Protein AF-A0A7S3EZG3-F1 (afdb_monomer_lite)

Radius of gyration: 16.79 Å; chains: 1; bounding box: 41×52×35 Å

pLDDT: mean 76.25, std 20.38, range [27.44, 95.81]

Sequence (190 aa):
TESPRPHCNMVNGMCILTHGTYAKIADTGNPQFDQMVDSLAPAWEQLAAALPGMPQAQGAAGAYEHEVRKEAAERLIMNHSAVLRDICNPNDVNVVGKPLSQPSMKRISPQYMAHVDACMREVVRRLLGSTSVPAQQKDQQSAAAWIATCLFLTARLQSVAKEVATRGPDMSEQAGLVLRSVLSEVASLM

Foldseek 3Di:
DDDDDDDQDDDPNDRPPPDDPQDPQDDLVDPVLLVVLVVLLVVLVVLVVLLVVQDQFDDLLNVDDLVLLSQLLVLCSSCVSQLLCQQQPPDCAHSNRHGDPCNPQDHDHSVLSVLLSLLSVQLSCRSSRNDDDRPDDPDPVSLVSNLSSLVRCLVVAFQDQPPDVPDGHSTHNSSNVSSNSSSVVSNVVD

Structure (mmCIF, N/CA/C/O backbone):
data_AF-A0A7S3EZG3-F1
#
_entry.id   AF-A0A7S3EZG3-F1
#
loop_
_atom_site.group_PDB
_atom_site.id
_atom_site.type_symbol
_atom_site.label_atom_id
_atom_site.label_alt_id
_atom_site.label_comp_id
_atom_site.label_asym_id
_atom_site.label_entity_id
_atom_site.label_seq_id
_atom_site.pdbx_PDB_ins_code
_atom_site.Cartn_x
_atom_site.Cartn_y
_atom_site.Cartn_z
_atom_site.occupancy
_atom_site.B_iso_or_equiv
_atom_site.auth_seq_id
_atom_site.auth_comp_id
_atom_site.auth_asym_id
_atom_site.auth_atom_id
_atom_site.pdbx_PDB_model_num
ATOM 1 N N . THR A 1 1 ? -7.590 35.713 -12.126 1.00 36.97 1 THR A N 1
ATOM 2 C CA . THR A 1 1 ? -6.738 35.628 -10.925 1.00 36.97 1 THR A CA 1
ATOM 3 C C . THR A 1 1 ? -6.080 34.265 -10.938 1.00 36.97 1 THR A C 1
ATOM 5 O O . THR A 1 1 ? -6.705 33.274 -10.591 1.00 36.97 1 THR A O 1
ATOM 8 N N . GLU A 1 2 ? -4.878 34.191 -11.509 1.00 30.80 2 GLU A N 1
ATOM 9 C CA . GLU A 1 2 ? -4.152 32.932 -11.715 1.00 30.80 2 GLU A CA 1
ATOM 10 C C . GLU A 1 2 ? -3.708 32.329 -10.376 1.00 30.80 2 GLU A C 1
ATOM 12 O O . GLU A 1 2 ? -3.029 32.979 -9.584 1.00 30.80 2 GLU A O 1
ATOM 17 N N . SER A 1 3 ? -4.100 31.078 -10.123 1.00 29.75 3 SER A N 1
ATOM 18 C CA . SER A 1 3 ? -3.545 30.266 -9.039 1.00 29.75 3 SER A CA 1
ATOM 19 C C . SER A 1 3 ? -2.082 29.913 -9.345 1.00 29.75 3 SER A C 1
ATOM 21 O O . SER A 1 3 ? -1.769 29.579 -10.492 1.00 29.75 3 SER A O 1
ATOM 23 N N . PRO A 1 4 ? -1.173 29.947 -8.356 1.00 32.38 4 PRO A N 1
ATOM 24 C CA . PRO A 1 4 ? 0.234 29.657 -8.596 1.00 32.38 4 PRO A CA 1
ATOM 25 C C . PRO A 1 4 ? 0.416 28.173 -8.939 1.00 32.38 4 PRO A C 1
ATOM 27 O O . PRO A 1 4 ? -0.032 27.290 -8.206 1.00 32.38 4 PRO A O 1
ATOM 30 N N . ARG A 1 5 ? 1.073 27.895 -10.071 1.00 34.22 5 ARG A N 1
ATOM 31 C CA . ARG A 1 5 ? 1.486 26.537 -10.456 1.00 34.22 5 ARG A CA 1
ATOM 32 C C . ARG A 1 5 ? 2.616 26.064 -9.529 1.00 34.22 5 ARG A C 1
ATOM 34 O O . ARG A 1 5 ? 3.491 26.872 -9.206 1.00 34.22 5 ARG A O 1
ATOM 41 N N . PRO A 1 6 ? 2.639 24.782 -9.125 1.00 34.53 6 PRO A N 1
ATOM 42 C CA . PRO A 1 6 ? 3.691 24.259 -8.262 1.00 34.53 6 PRO A CA 1
ATOM 43 C C . PRO A 1 6 ? 5.046 24.311 -8.981 1.00 34.53 6 PRO A C 1
ATOM 45 O O . PRO A 1 6 ? 5.194 23.795 -10.088 1.00 34.53 6 PRO A O 1
ATOM 48 N N . HIS A 1 7 ? 6.026 24.963 -8.352 1.00 31.09 7 HIS A N 1
ATOM 49 C CA . HIS A 1 7 ? 7.410 24.993 -8.818 1.00 31.09 7 HIS A CA 1
ATOM 50 C C . HIS A 1 7 ? 8.102 23.678 -8.447 1.00 31.09 7 HIS A C 1
ATOM 52 O O . HIS A 1 7 ? 8.233 23.344 -7.271 1.00 31.09 7 HIS A O 1
ATOM 58 N N . CYS A 1 8 ? 8.546 22.940 -9.462 1.00 31.44 8 CYS A N 1
ATOM 59 C CA . CYS A 1 8 ? 9.419 21.782 -9.316 1.00 31.44 8 CYS A CA 1
ATOM 60 C C . CYS A 1 8 ? 10.869 22.280 -9.227 1.00 31.44 8 CYS A C 1
ATOM 62 O O . CYS A 1 8 ? 11.389 22.811 -10.208 1.00 31.44 8 CYS A O 1
ATOM 64 N N . ASN A 1 9 ? 11.518 22.143 -8.066 1.00 33.75 9 ASN A N 1
ATOM 65 C CA . ASN A 1 9 ? 12.951 22.417 -7.951 1.00 33.75 9 ASN A CA 1
ATOM 66 C C . ASN A 1 9 ? 13.738 21.184 -8.401 1.00 33.75 9 ASN A C 1
ATOM 68 O O . ASN A 1 9 ? 13.683 20.122 -7.784 1.00 33.75 9 ASN A O 1
ATOM 72 N N . MET A 1 10 ? 14.467 21.344 -9.501 1.00 29.70 10 MET A N 1
ATOM 73 C CA . MET A 1 10 ? 15.365 20.339 -10.057 1.00 29.70 10 MET A CA 1
ATOM 74 C C . MET A 1 10 ? 16.754 20.534 -9.448 1.00 29.70 10 MET A C 1
ATOM 76 O O . MET A 1 10 ? 17.353 21.594 -9.620 1.00 29.70 10 MET A O 1
ATOM 80 N N . VAL A 1 11 ? 17.294 19.513 -8.781 1.00 37.78 11 VAL A N 1
ATOM 81 C CA . VAL A 1 11 ? 18.712 19.474 -8.396 1.00 37.78 11 VAL A CA 1
ATOM 82 C C . VAL A 1 11 ? 19.336 18.274 -9.107 1.00 37.78 11 VAL A C 1
ATOM 84 O O . VAL A 1 11 ? 18.897 17.144 -8.926 1.00 37.78 11 VAL A O 1
ATOM 87 N N . ASN A 1 12 ? 20.327 18.525 -9.969 1.00 31.25 12 ASN A N 1
ATOM 88 C CA . ASN A 1 12 ? 21.024 17.519 -10.790 1.00 31.25 12 ASN A CA 1
ATOM 89 C C . ASN A 1 12 ? 20.130 16.691 -11.736 1.00 31.25 12 ASN A C 1
ATOM 91 O O . ASN A 1 12 ? 20.383 15.511 -11.956 1.00 31.25 12 ASN A O 1
ATOM 95 N N . GLY A 1 13 ? 19.069 17.287 -12.295 1.00 33.31 13 GLY A N 1
ATOM 96 C CA . GLY A 1 13 ? 18.176 16.599 -13.244 1.00 33.31 13 GLY A CA 1
ATOM 97 C C . GLY A 1 13 ? 17.313 15.493 -12.624 1.00 33.31 13 GLY A C 1
ATOM 98 O O . GLY A 1 13 ? 16.561 14.836 -13.339 1.00 33.31 13 GLY A O 1
ATOM 99 N N . MET A 1 14 ? 17.382 15.318 -11.302 1.00 27.44 14 MET A N 1
ATOM 100 C CA . MET A 1 14 ? 16.532 14.426 -10.529 1.00 27.44 14 MET A CA 1
ATOM 101 C C . MET A 1 14 ? 15.535 15.287 -9.749 1.00 27.44 14 MET A C 1
ATOM 103 O O . MET A 1 14 ? 15.902 16.293 -9.136 1.00 27.44 14 MET A O 1
ATOM 107 N N . CYS A 1 15 ? 14.251 14.936 -9.812 1.00 32.50 15 CYS A N 1
ATOM 108 C CA . CYS A 1 15 ? 13.207 15.609 -9.045 1.00 32.50 15 CYS A CA 1
ATOM 109 C C . CYS A 1 15 ? 13.372 15.217 -7.569 1.00 32.50 15 CYS A C 1
ATOM 111 O O . CYS A 1 15 ? 12.816 14.222 -7.113 1.00 32.50 15 CYS A O 1
ATOM 113 N N . ILE A 1 16 ? 14.210 15.952 -6.833 1.00 32.34 16 ILE A N 1
ATOM 114 C CA . ILE A 1 16 ? 14.387 15.756 -5.394 1.00 32.34 16 ILE A CA 1
ATOM 115 C C . ILE A 1 16 ? 13.287 16.559 -4.704 1.00 32.34 16 ILE A C 1
ATOM 117 O O . ILE A 1 16 ? 13.410 17.765 -4.494 1.00 32.34 16 ILE A O 1
ATOM 121 N N . LEU A 1 17 ? 12.173 15.899 -4.396 1.00 35.53 17 LEU A N 1
ATOM 122 C CA . LEU A 1 17 ? 11.074 16.514 -3.663 1.00 35.53 17 LEU A CA 1
ATOM 123 C C . LEU A 1 17 ? 11.498 16.665 -2.194 1.00 35.53 17 LEU A C 1
ATOM 125 O O . LEU A 1 17 ? 11.395 15.752 -1.380 1.00 35.53 17 LEU A O 1
ATOM 129 N N . THR A 1 18 ? 12.048 17.832 -1.864 1.00 31.67 18 THR A N 1
ATOM 130 C CA . THR A 1 18 ? 12.442 18.211 -0.506 1.00 31.67 18 THR A CA 1
ATOM 131 C C . THR A 1 18 ? 11.206 18.336 0.392 1.00 31.67 18 THR A C 1
ATOM 133 O O . THR A 1 18 ? 10.461 19.299 0.246 1.00 31.67 18 THR A O 1
ATOM 136 N N . HIS A 1 19 ? 10.994 17.360 1.286 1.00 38.94 19 HIS A N 1
ATOM 137 C CA . HIS A 1 19 ? 10.468 17.409 2.673 1.00 38.94 19 HIS A CA 1
ATOM 138 C C . HIS A 1 19 ? 9.363 18.417 3.103 1.00 38.94 19 HIS A C 1
ATOM 140 O O . HIS A 1 19 ? 9.129 18.571 4.296 1.00 38.94 19 HIS A O 1
ATOM 146 N N . GLY A 1 20 ? 8.642 19.095 2.205 1.00 31.92 20 GLY A N 1
ATOM 147 C CA . GLY A 1 20 ? 7.804 20.247 2.578 1.00 31.92 20 GLY A CA 1
ATOM 148 C C . GLY A 1 20 ? 6.408 20.321 1.963 1.00 31.92 20 GLY A C 1
ATOM 149 O O . GLY A 1 20 ? 5.768 21.362 2.080 1.00 31.92 20 GLY A O 1
ATOM 150 N N . THR A 1 21 ? 5.914 19.289 1.269 1.00 32.84 21 THR A N 1
ATOM 151 C CA . THR A 1 21 ? 4.647 19.420 0.508 1.00 32.84 21 THR A CA 1
ATOM 152 C C . THR A 1 21 ? 3.737 18.188 0.509 1.00 32.84 21 THR A C 1
ATOM 154 O O . THR A 1 21 ? 2.854 18.088 -0.338 1.00 32.84 21 THR A O 1
ATOM 157 N N . TYR A 1 22 ? 3.896 17.263 1.461 1.00 44.19 22 TYR A N 1
ATOM 158 C CA . TYR A 1 22 ? 3.223 15.954 1.400 1.00 44.19 22 TYR A CA 1
ATOM 159 C C . TYR A 1 22 ? 1.964 15.767 2.253 1.00 44.19 22 TYR A C 1
ATOM 161 O O . TYR A 1 22 ? 1.376 14.691 2.237 1.00 44.19 22 TYR A O 1
ATOM 169 N N . ALA A 1 23 ? 1.458 16.806 2.916 1.00 38.44 23 ALA A N 1
ATOM 170 C CA . ALA A 1 23 ? 0.168 16.718 3.594 1.00 38.44 23 ALA A CA 1
ATOM 171 C C . ALA A 1 23 ? -0.565 18.064 3.603 1.00 38.44 23 ALA A C 1
ATOM 173 O O . ALA A 1 23 ? -0.430 18.879 4.507 1.00 38.44 23 ALA A O 1
ATOM 174 N N . LYS A 1 24 ? -1.400 18.280 2.589 1.00 36.59 24 LYS A N 1
ATOM 175 C CA . LYS A 1 24 ? -2.709 18.916 2.797 1.00 36.59 24 LYS A CA 1
ATOM 176 C C . LYS A 1 24 ? -3.771 18.012 2.188 1.00 36.59 24 LYS A C 1
ATOM 178 O O . LYS A 1 24 ? -4.483 18.385 1.262 1.00 36.59 24 LYS A O 1
ATOM 183 N N . ILE A 1 25 ? -3.799 16.774 2.664 1.00 42.34 25 ILE A N 1
ATOM 184 C CA . ILE A 1 25 ? -4.965 15.906 2.508 1.00 42.34 25 ILE A CA 1
ATOM 185 C C . ILE A 1 25 ? -5.867 16.264 3.684 1.00 42.34 25 ILE A C 1
ATOM 187 O O . ILE A 1 25 ? -5.345 16.507 4.771 1.00 42.34 25 ILE A O 1
ATOM 191 N N . ALA A 1 26 ? -7.163 16.453 3.429 1.00 43.81 26 ALA A N 1
ATOM 192 C CA . ALA A 1 26 ? -8.038 17.151 4.356 1.00 43.81 26 ALA A CA 1
ATOM 193 C C . ALA A 1 26 ? -8.027 16.476 5.731 1.00 43.81 26 ALA A C 1
ATOM 195 O O . ALA A 1 26 ? -8.101 15.250 5.827 1.00 43.81 26 ALA A O 1
ATOM 196 N N . ASP A 1 27 ? -7.913 17.322 6.754 1.00 49.34 27 ASP A N 1
ATOM 197 C CA . ASP A 1 27 ? -8.159 17.007 8.154 1.00 49.34 27 ASP A CA 1
ATOM 198 C C . ASP A 1 27 ? -9.359 16.060 8.233 1.00 49.34 27 ASP A C 1
ATOM 200 O O . ASP A 1 27 ? -10.449 16.378 7.743 1.00 49.34 27 ASP A O 1
ATOM 204 N N . THR A 1 28 ? -9.152 14.867 8.789 1.00 53.38 28 THR A N 1
ATOM 205 C CA . THR A 1 28 ? -10.244 13.896 8.950 1.00 53.38 28 THR A CA 1
ATOM 206 C C . THR A 1 28 ? -11.295 14.374 9.956 1.00 53.38 28 THR A C 1
ATOM 208 O O . THR A 1 28 ? -12.282 13.678 10.203 1.00 53.38 28 THR A O 1
ATOM 211 N N . GLY A 1 29 ? -11.081 15.555 10.550 1.00 60.94 29 GLY A N 1
ATOM 212 C CA . GLY A 1 29 ? -11.815 16.077 11.688 1.00 60.94 29 GLY A CA 1
ATOM 213 C C . GLY A 1 29 ? -11.411 15.380 12.986 1.00 60.94 29 GLY A C 1
ATOM 214 O O . GLY A 1 29 ? -12.021 15.636 14.024 1.00 60.94 29 GLY A O 1
ATOM 215 N N . ASN A 1 30 ? -10.411 14.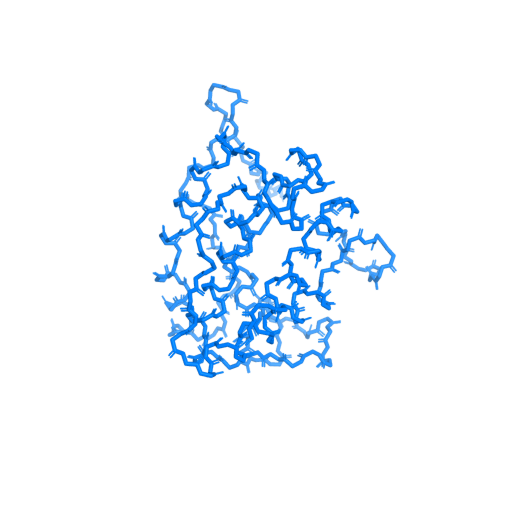489 12.942 1.00 70.06 30 ASN A N 1
ATOM 216 C CA . ASN A 1 30 ? -9.938 13.705 14.073 1.00 70.06 30 ASN A CA 1
ATOM 217 C C . ASN A 1 30 ? -8.414 13.864 14.246 1.00 70.06 30 ASN A C 1
ATOM 219 O O . ASN A 1 30 ? -7.634 13.086 13.691 1.00 70.06 30 ASN A O 1
ATOM 223 N N . PRO A 1 31 ? -7.974 14.817 15.089 1.00 75.81 31 PRO A N 1
ATOM 224 C CA . PRO A 1 31 ? -6.556 15.094 15.306 1.00 75.81 31 PRO A CA 1
ATOM 225 C C . PRO A 1 31 ? -5.741 13.891 15.798 1.00 75.81 31 PRO A C 1
ATOM 227 O O . PRO A 1 31 ? -4.562 13.787 15.478 1.00 75.81 31 PRO A O 1
ATOM 230 N N . GLN A 1 32 ? -6.345 12.969 16.557 1.00 78.50 32 GLN A N 1
ATOM 231 C CA . GLN A 1 32 ? -5.648 11.767 17.037 1.00 78.50 32 GLN A CA 1
ATOM 232 C C . GLN A 1 32 ? -5.360 10.789 15.895 1.00 78.50 32 GLN A C 1
ATOM 234 O O . GLN A 1 32 ? -4.292 10.180 15.852 1.00 78.50 32 GLN A O 1
ATOM 239 N N . PHE A 1 33 ? -6.301 10.653 14.959 1.00 79.88 33 PHE A N 1
ATOM 240 C CA . PHE A 1 33 ? -6.128 9.826 13.768 1.00 79.88 33 PHE A CA 1
ATOM 241 C C . PHE A 1 33 ? -5.005 10.368 12.883 1.00 79.88 33 PHE A C 1
ATOM 243 O O . PHE A 1 33 ? -4.117 9.617 12.482 1.00 79.88 33 PHE A O 1
ATOM 250 N N . ASP A 1 34 ? -5.008 11.678 12.639 1.00 79.75 34 ASP A N 1
ATOM 251 C CA . ASP A 1 34 ? -3.999 12.329 11.808 1.00 79.75 34 ASP A CA 1
ATOM 252 C C . ASP A 1 34 ? -2.603 12.292 12.452 1.00 79.75 34 ASP A C 1
ATOM 254 O O . ASP A 1 34 ? -1.636 11.932 11.782 1.00 79.75 34 ASP A O 1
ATOM 258 N N . GLN A 1 35 ? -2.498 12.514 13.767 1.00 83.69 35 GLN A N 1
ATOM 259 C CA . GLN A 1 35 ? -1.237 12.346 14.503 1.00 83.69 35 GLN A CA 1
ATOM 260 C C . GLN A 1 35 ? -0.683 10.918 14.416 1.00 83.69 35 GLN A C 1
ATOM 262 O O . GLN A 1 35 ? 0.531 10.731 14.316 1.00 83.69 35 GLN A O 1
ATOM 267 N N . MET A 1 36 ? -1.550 9.902 14.445 1.00 85.19 36 MET A N 1
ATOM 268 C CA . MET A 1 36 ? -1.117 8.510 14.321 1.00 85.19 36 MET A CA 1
ATOM 269 C C . MET A 1 36 ? -0.553 8.223 12.925 1.00 85.19 36 MET A C 1
ATOM 271 O O . MET A 1 36 ? 0.505 7.601 12.826 1.00 85.19 36 MET A O 1
ATOM 275 N N . VAL A 1 37 ? -1.194 8.721 11.862 1.00 85.38 37 VAL A N 1
ATOM 276 C CA . VAL A 1 37 ? -0.678 8.608 10.485 1.00 85.38 37 VAL A CA 1
ATOM 277 C C . VAL A 1 37 ? 0.687 9.282 10.361 1.00 85.38 37 VAL A C 1
ATOM 279 O O . VAL A 1 37 ? 1.627 8.677 9.846 1.00 85.38 37 VAL A O 1
ATOM 282 N N . ASP A 1 38 ? 0.819 10.503 10.874 1.00 83.88 38 ASP A N 1
ATOM 283 C CA . ASP A 1 38 ? 2.059 11.274 10.774 1.00 83.88 38 ASP A CA 1
ATOM 284 C C . ASP A 1 38 ? 3.208 10.616 11.561 1.00 83.88 38 ASP A C 1
ATOM 286 O O . ASP A 1 38 ? 4.357 10.638 11.120 1.00 83.88 38 ASP A O 1
ATOM 290 N N . SER A 1 39 ? 2.907 9.934 12.674 1.00 87.44 39 SER A N 1
ATOM 291 C CA . SER A 1 39 ? 3.908 9.187 13.454 1.00 87.44 39 SER A CA 1
ATOM 292 C C . SER A 1 39 ? 4.527 7.998 12.699 1.00 87.44 39 SER A C 1
ATOM 294 O O . SER A 1 39 ? 5.619 7.546 13.046 1.00 87.44 39 SER A O 1
ATOM 296 N N . LEU A 1 40 ? 3.853 7.496 11.657 1.00 87.19 40 LEU A N 1
ATOM 297 C CA . LEU A 1 40 ? 4.300 6.359 10.844 1.00 87.19 40 LEU A CA 1
ATOM 298 C C . LEU A 1 40 ? 5.123 6.787 9.617 1.00 87.19 40 LEU A C 1
ATOM 300 O O . LEU A 1 40 ? 5.840 5.960 9.049 1.00 87.19 40 LEU A O 1
ATOM 304 N N . ALA A 1 41 ? 5.076 8.069 9.237 1.00 83.69 41 ALA A N 1
ATOM 305 C CA . ALA A 1 41 ? 5.736 8.606 8.045 1.00 83.69 41 ALA A CA 1
ATOM 306 C C . ALA A 1 41 ? 7.264 8.363 7.971 1.00 83.69 41 ALA A C 1
ATOM 308 O O . ALA A 1 41 ? 7.735 8.005 6.890 1.00 83.69 41 ALA A O 1
ATOM 309 N N . PRO A 1 42 ? 8.059 8.444 9.062 1.00 87.56 42 PRO A N 1
ATOM 310 C CA . PRO A 1 42 ? 9.516 8.269 8.973 1.00 87.56 42 PRO A CA 1
ATOM 311 C C . PRO A 1 42 ? 9.964 6.900 8.431 1.00 87.56 42 PRO A C 1
ATOM 313 O O . PRO A 1 42 ? 11.014 6.777 7.804 1.00 87.56 42 PRO A O 1
ATOM 316 N N . ALA A 1 43 ? 9.167 5.845 8.628 1.00 85.75 43 ALA A N 1
ATOM 317 C CA . ALA A 1 43 ? 9.482 4.520 8.090 1.00 85.75 43 ALA A CA 1
ATOM 318 C C . ALA A 1 43 ? 9.391 4.459 6.553 1.00 85.75 43 ALA A C 1
ATOM 320 O O . ALA A 1 43 ? 10.017 3.603 5.925 1.00 85.75 43 ALA A O 1
ATOM 321 N N . TRP A 1 44 ? 8.634 5.372 5.940 1.00 89.06 44 TRP A N 1
ATOM 322 C CA . TRP A 1 44 ? 8.491 5.481 4.491 1.00 89.06 44 TRP A CA 1
ATOM 323 C C . TRP A 1 44 ? 9.670 6.195 3.832 1.00 89.06 44 TRP A C 1
ATOM 325 O O . TRP A 1 44 ? 9.971 5.914 2.674 1.00 89.06 44 TRP A O 1
ATOM 335 N N . GLU A 1 45 ? 10.392 7.045 4.564 1.00 87.25 45 GLU A N 1
ATOM 336 C CA . GLU A 1 45 ? 11.598 7.720 4.065 1.00 87.25 45 GLU A CA 1
ATOM 337 C C . GLU A 1 45 ? 12.697 6.712 3.710 1.00 87.25 45 GLU A C 1
ATOM 339 O O . GLU A 1 45 ? 13.355 6.835 2.677 1.00 87.25 45 GLU A O 1
ATOM 344 N N . GLN A 1 46 ? 12.845 5.656 4.515 1.00 84.75 46 GLN A N 1
ATOM 345 C CA . GLN A 1 46 ? 13.803 4.578 4.252 1.00 84.75 46 GLN A CA 1
ATOM 346 C C . GLN A 1 46 ? 13.459 3.809 2.969 1.00 84.75 46 GLN A C 1
ATOM 348 O O . GLN A 1 46 ? 14.348 3.451 2.199 1.00 84.75 46 GLN A O 1
ATOM 353 N N . LEU A 1 47 ? 12.166 3.588 2.711 1.00 87.31 47 LEU A N 1
ATOM 354 C CA . LEU A 1 47 ? 11.695 2.945 1.483 1.00 87.31 47 LEU A CA 1
ATOM 355 C C . LEU A 1 47 ? 11.881 3.859 0.267 1.00 87.31 47 LEU A C 1
ATOM 357 O O . LEU A 1 47 ? 12.311 3.394 -0.786 1.00 87.31 47 LEU A O 1
ATOM 361 N N . ALA A 1 48 ? 11.618 5.160 0.417 1.00 88.12 48 ALA A N 1
ATOM 362 C CA . ALA A 1 48 ? 11.858 6.148 -0.631 1.00 88.12 48 ALA A CA 1
ATOM 363 C C . ALA A 1 48 ? 13.348 6.226 -1.005 1.00 88.12 48 ALA A C 1
ATOM 365 O O . ALA A 1 48 ? 13.692 6.256 -2.185 1.00 88.12 48 ALA A O 1
ATOM 366 N N . ALA A 1 49 ? 14.241 6.180 -0.014 1.00 87.69 49 ALA A N 1
ATOM 367 C CA . ALA A 1 49 ? 15.685 6.181 -0.233 1.00 87.69 49 ALA A CA 1
ATOM 368 C C . ALA A 1 49 ? 16.193 4.933 -0.985 1.00 87.69 49 ALA A C 1
ATOM 370 O O . ALA A 1 49 ? 17.252 4.989 -1.609 1.00 87.69 49 ALA A O 1
ATOM 371 N N . ALA A 1 50 ? 15.449 3.823 -0.961 1.00 86.06 50 ALA A N 1
ATOM 372 C CA . ALA A 1 50 ? 15.809 2.580 -1.644 1.00 86.06 50 ALA A CA 1
ATOM 373 C C . ALA A 1 50 ? 15.405 2.539 -3.134 1.00 86.06 50 ALA A C 1
ATOM 375 O O . ALA A 1 50 ? 15.891 1.678 -3.869 1.00 86.06 50 ALA A O 1
ATOM 376 N N . LEU A 1 51 ? 14.567 3.472 -3.607 1.00 85.06 51 LEU A N 1
ATOM 377 C CA . LEU A 1 51 ? 14.106 3.539 -5.004 1.00 85.06 51 LEU A CA 1
ATOM 378 C C . LEU A 1 51 ? 15.227 3.573 -6.064 1.00 85.06 51 LEU A C 1
ATOM 380 O O . LEU A 1 51 ? 15.081 2.901 -7.084 1.00 85.06 51 LEU A O 1
ATOM 384 N N . PRO A 1 52 ? 16.349 4.302 -5.884 1.00 84.31 52 PRO A N 1
ATOM 385 C CA . PRO A 1 52 ? 17.398 4.355 -6.905 1.00 84.31 52 PRO A CA 1
ATOM 386 C C . PRO A 1 52 ? 18.210 3.060 -7.033 1.00 84.31 52 PRO A C 1
ATOM 388 O O . PRO A 1 52 ? 18.837 2.838 -8.064 1.00 84.31 52 PRO A O 1
ATOM 391 N N . GLY A 1 53 ? 18.244 2.235 -5.982 1.00 80.94 53 GLY A N 1
ATOM 392 C CA . GLY A 1 53 ? 19.124 1.068 -5.873 1.00 80.94 53 GLY A CA 1
ATOM 393 C C . GLY A 1 53 ? 18.408 -0.275 -5.982 1.00 80.94 53 GLY A C 1
ATOM 394 O O . GLY A 1 53 ? 18.993 -1.279 -5.585 1.00 80.94 53 GLY A O 1
ATOM 395 N N . MET A 1 54 ? 17.153 -0.286 -6.447 1.00 83.56 54 MET A N 1
ATOM 396 C CA . MET A 1 54 ? 16.269 -1.456 -6.458 1.00 83.56 54 MET A CA 1
ATOM 397 C C . MET A 1 54 ? 16.971 -2.713 -7.005 1.00 83.56 54 MET A C 1
ATOM 399 O O . MET A 1 54 ? 17.243 -2.791 -8.206 1.00 83.56 54 MET A O 1
ATOM 403 N N . PRO A 1 55 ? 17.247 -3.724 -6.161 1.00 84.06 55 PRO A N 1
ATOM 404 C CA . PRO A 1 55 ? 17.827 -4.979 -6.622 1.00 84.06 55 PRO A CA 1
ATOM 405 C C . PRO A 1 55 ? 16.853 -5.792 -7.496 1.00 84.06 55 PRO A C 1
ATOM 407 O O . PRO A 1 55 ? 15.688 -5.434 -7.725 1.00 84.06 55 PRO A O 1
ATOM 410 N N . GLN A 1 56 ? 17.344 -6.938 -7.975 1.00 84.94 56 GLN A N 1
ATOM 411 C CA . GLN A 1 56 ? 16.515 -7.961 -8.607 1.00 84.94 56 GLN A CA 1
ATOM 412 C C . GLN A 1 56 ? 15.411 -8.393 -7.633 1.00 84.94 56 GLN A C 1
ATOM 414 O O . GLN A 1 56 ? 15.699 -8.848 -6.526 1.00 84.94 56 GLN A O 1
ATOM 419 N N . ALA A 1 57 ? 14.150 -8.272 -8.047 1.00 86.69 57 ALA A N 1
ATOM 420 C CA . ALA A 1 57 ? 13.036 -8.737 -7.235 1.00 86.69 57 ALA A CA 1
ATOM 421 C C . ALA A 1 57 ? 12.901 -10.263 -7.266 1.00 86.69 57 ALA A C 1
ATOM 423 O O . ALA A 1 57 ? 13.221 -10.913 -8.260 1.00 86.69 57 ALA A O 1
ATOM 424 N N . GLN A 1 58 ? 12.387 -10.820 -6.173 1.00 85.06 58 GLN A N 1
ATOM 425 C CA . GLN A 1 58 ? 11.976 -12.221 -6.072 1.00 85.06 58 GLN A CA 1
ATOM 426 C C . GLN A 1 58 ? 10.454 -12.308 -5.896 1.00 85.06 58 GLN A C 1
ATOM 428 O O . GLN A 1 58 ? 9.770 -11.285 -5.789 1.00 85.06 58 GLN A O 1
ATOM 433 N N . GLY A 1 59 ? 9.927 -13.534 -5.855 1.00 87.56 59 GLY A N 1
ATOM 434 C CA . GLY A 1 59 ? 8.499 -13.775 -5.666 1.00 87.56 59 GLY A CA 1
ATOM 435 C C . GLY A 1 59 ? 7.664 -13.222 -6.819 1.00 87.56 59 GLY A C 1
ATOM 436 O O . GLY A 1 59 ? 8.134 -13.138 -7.956 1.00 87.56 59 GLY A O 1
ATOM 437 N N . ALA A 1 60 ? 6.438 -12.802 -6.518 1.00 90.88 60 ALA A N 1
ATOM 438 C CA . ALA A 1 60 ? 5.513 -12.248 -7.505 1.00 90.88 60 ALA A CA 1
ATOM 439 C C . ALA A 1 60 ? 6.087 -11.034 -8.257 1.00 90.88 60 ALA A C 1
ATOM 441 O O . ALA A 1 60 ? 5.878 -10.903 -9.460 1.00 90.88 60 ALA A O 1
ATOM 442 N N . ALA A 1 61 ? 6.847 -10.167 -7.578 1.00 91.25 61 ALA A N 1
ATOM 443 C CA . ALA A 1 61 ? 7.476 -9.008 -8.209 1.00 91.25 61 ALA A CA 1
ATOM 444 C C . ALA A 1 61 ? 8.575 -9.411 -9.212 1.00 91.25 61 ALA A C 1
ATOM 446 O O . ALA A 1 61 ? 8.744 -8.744 -10.226 1.00 91.25 61 ALA A O 1
ATOM 447 N N . GLY A 1 62 ? 9.291 -10.516 -8.981 1.00 90.00 62 GLY A N 1
ATOM 448 C CA . GLY A 1 62 ? 10.395 -10.965 -9.840 1.00 90.00 62 GLY A CA 1
ATOM 449 C C . GLY A 1 62 ? 10.006 -11.305 -11.284 1.00 90.00 62 GLY A C 1
ATOM 450 O O . GLY A 1 62 ? 10.878 -11.357 -12.146 1.00 90.00 62 GLY A O 1
ATOM 451 N N . ALA A 1 63 ? 8.714 -11.497 -11.563 1.00 91.75 63 ALA A N 1
ATOM 452 C CA . ALA A 1 63 ? 8.190 -11.737 -12.909 1.00 91.75 63 ALA A CA 1
ATOM 453 C C . ALA A 1 63 ? 8.037 -10.458 -13.761 1.00 91.75 63 ALA A C 1
ATOM 455 O O . ALA A 1 63 ? 7.629 -10.553 -14.917 1.00 91.75 63 ALA A O 1
ATOM 456 N N . TYR A 1 64 ? 8.330 -9.277 -13.204 1.00 92.81 64 TYR A N 1
ATOM 457 C CA . TYR A 1 64 ? 8.068 -7.984 -13.837 1.00 92.81 64 TYR A CA 1
ATOM 458 C C . TYR A 1 64 ? 9.327 -7.122 -13.977 1.00 92.81 64 TYR A C 1
ATOM 460 O O . TYR A 1 64 ? 10.220 -7.119 -13.122 1.00 92.81 64 TYR A O 1
ATOM 468 N N . GLU A 1 65 ? 9.342 -6.322 -15.044 1.00 92.12 65 GLU A N 1
ATOM 469 C CA . GLU A 1 65 ? 10.415 -5.383 -15.368 1.00 92.12 65 GLU A CA 1
ATOM 470 C C . GLU A 1 65 ? 10.670 -4.358 -14.256 1.00 92.12 65 GLU A C 1
ATOM 472 O O . GLU A 1 65 ? 9.764 -3.946 -13.523 1.00 92.12 65 GLU A O 1
ATOM 477 N N . HIS A 1 66 ? 11.922 -3.906 -14.160 1.00 92.00 66 HIS A N 1
ATOM 478 C CA . HIS A 1 66 ? 12.366 -2.946 -13.147 1.00 92.00 66 HIS A CA 1
ATOM 479 C C . HIS A 1 66 ? 11.500 -1.678 -13.101 1.00 92.00 66 HIS A C 1
ATOM 481 O O . HIS A 1 66 ? 10.993 -1.322 -12.037 1.00 92.00 66 HIS A O 1
ATOM 487 N N . GLU A 1 67 ? 11.275 -1.035 -14.250 1.00 91.19 67 GLU A N 1
ATOM 488 C CA . GLU A 1 67 ? 10.523 0.226 -14.326 1.00 91.19 67 GLU A CA 1
ATOM 489 C C . GLU A 1 67 ? 9.054 0.068 -13.907 1.00 91.19 67 GLU A C 1
ATOM 491 O O . GLU A 1 67 ? 8.495 0.949 -13.258 1.00 91.19 67 GLU A O 1
ATOM 496 N N . VAL A 1 68 ? 8.444 -1.085 -14.200 1.00 92.56 68 VAL A N 1
ATOM 497 C CA . VAL A 1 68 ? 7.050 -1.382 -13.834 1.00 92.56 68 VAL A CA 1
ATOM 498 C C . VAL A 1 68 ? 6.905 -1.513 -12.318 1.00 92.56 68 VAL A C 1
ATOM 500 O O . VAL A 1 68 ? 5.983 -0.960 -11.714 1.00 92.56 68 VAL A O 1
ATOM 503 N N . ARG A 1 69 ? 7.845 -2.216 -11.677 1.00 94.19 69 ARG A N 1
ATOM 504 C CA . ARG A 1 69 ? 7.886 -2.336 -10.213 1.00 94.19 69 ARG A CA 1
ATOM 505 C C . ARG A 1 69 ? 8.152 -1.000 -9.541 1.00 94.19 69 ARG A C 1
ATOM 507 O O . ARG A 1 69 ? 7.524 -0.692 -8.528 1.00 94.19 69 ARG A O 1
ATOM 514 N N . LYS A 1 70 ? 9.086 -0.229 -10.099 1.00 93.56 70 LYS A N 1
ATOM 515 C CA . LYS A 1 70 ? 9.464 1.087 -9.594 1.00 93.56 70 LYS A CA 1
ATOM 516 C C . LYS A 1 70 ? 8.274 2.038 -9.613 1.00 93.56 70 LYS A C 1
ATOM 518 O O . LYS A 1 70 ? 7.991 2.634 -8.582 1.00 93.56 70 LYS A O 1
ATOM 523 N N . GLU A 1 71 ? 7.516 2.102 -10.710 1.00 93.38 71 GLU A N 1
ATOM 524 C CA . GLU A 1 71 ? 6.299 2.922 -10.782 1.00 93.38 71 GLU A CA 1
ATOM 525 C C . GLU A 1 71 ? 5.304 2.555 -9.667 1.00 93.38 71 GLU A C 1
ATOM 527 O O . GLU A 1 71 ? 4.833 3.431 -8.939 1.00 93.38 71 GLU A O 1
ATOM 532 N N . ALA A 1 72 ? 5.007 1.263 -9.491 1.00 94.06 72 ALA A N 1
ATOM 533 C CA . ALA A 1 72 ? 4.086 0.806 -8.450 1.00 94.06 72 ALA A CA 1
ATOM 534 C C . ALA A 1 72 ? 4.579 1.172 -7.035 1.00 94.06 72 ALA A C 1
ATOM 536 O O . ALA A 1 72 ? 3.795 1.647 -6.207 1.00 94.06 72 ALA A O 1
ATOM 537 N N . ALA A 1 73 ? 5.878 0.990 -6.765 1.00 94.12 73 ALA A N 1
ATOM 538 C CA . ALA A 1 73 ? 6.497 1.342 -5.490 1.00 94.12 73 ALA A CA 1
ATOM 539 C C . ALA A 1 73 ? 6.447 2.856 -5.237 1.00 94.12 73 ALA A C 1
ATOM 541 O O . ALA A 1 73 ? 5.969 3.280 -4.187 1.00 94.12 73 ALA A O 1
ATOM 542 N N . GLU A 1 74 ? 6.873 3.670 -6.206 1.00 93.38 74 GLU A N 1
ATOM 543 C CA . GLU A 1 74 ? 6.853 5.135 -6.125 1.00 93.38 74 GLU A CA 1
ATOM 544 C C . GLU A 1 74 ? 5.448 5.655 -5.844 1.00 93.38 74 GLU A C 1
ATOM 546 O O . GLU A 1 74 ? 5.255 6.472 -4.943 1.00 93.38 74 GLU A O 1
ATOM 551 N N . ARG A 1 75 ? 4.440 5.145 -6.560 1.00 91.44 75 ARG A N 1
ATOM 552 C CA . ARG A 1 75 ? 3.047 5.570 -6.382 1.00 91.44 75 ARG A CA 1
ATOM 553 C C . ARG A 1 75 ? 2.526 5.271 -4.986 1.00 91.44 75 ARG A C 1
ATOM 555 O O . ARG A 1 75 ? 1.840 6.121 -4.414 1.00 91.44 75 ARG A O 1
ATOM 562 N N . LEU A 1 76 ? 2.841 4.100 -4.436 1.00 93.06 76 LEU A N 1
ATOM 563 C CA . LEU A 1 76 ? 2.406 3.735 -3.092 1.00 93.06 76 LEU A CA 1
ATOM 564 C C . LEU A 1 76 ? 3.179 4.513 -2.017 1.00 93.06 76 LEU A C 1
ATOM 566 O O . LEU A 1 76 ? 2.553 5.010 -1.087 1.00 93.06 76 LEU A O 1
ATOM 570 N N . ILE A 1 77 ? 4.494 4.701 -2.179 1.00 92.12 77 ILE A N 1
ATOM 571 C CA . ILE A 1 77 ? 5.328 5.518 -1.280 1.00 92.12 77 ILE A CA 1
ATOM 572 C C . ILE A 1 77 ? 4.834 6.966 -1.252 1.00 92.12 77 ILE A C 1
ATOM 574 O O . ILE A 1 77 ? 4.621 7.524 -0.181 1.00 92.12 77 ILE A O 1
ATOM 578 N N . MET A 1 78 ? 4.601 7.585 -2.410 1.00 88.19 78 MET A N 1
ATOM 579 C CA . MET A 1 78 ? 4.185 8.990 -2.480 1.00 88.19 78 MET A CA 1
ATOM 580 C C . MET A 1 78 ? 2.786 9.235 -1.911 1.00 88.19 78 MET A C 1
ATOM 582 O O . MET A 1 78 ? 2.511 10.326 -1.419 1.00 88.19 78 MET A O 1
ATOM 586 N N . ASN A 1 79 ? 1.899 8.239 -1.982 1.00 89.94 79 ASN A N 1
ATOM 587 C CA . ASN A 1 79 ? 0.510 8.363 -1.542 1.00 89.94 79 ASN A CA 1
ATOM 588 C C . ASN A 1 79 ? 0.217 7.625 -0.229 1.00 89.94 79 ASN A C 1
ATOM 590 O O . ASN A 1 79 ? -0.950 7.539 0.154 1.00 89.94 79 ASN A O 1
ATOM 594 N N . HIS A 1 80 ? 1.229 7.094 0.467 1.00 90.62 80 HIS A N 1
ATOM 595 C CA . HIS A 1 80 ? 1.035 6.186 1.602 1.00 90.62 80 HIS A CA 1
ATOM 596 C C . HIS A 1 80 ? 0.096 6.763 2.666 1.00 90.62 80 HIS A C 1
ATOM 598 O O . HIS A 1 80 ? -0.839 6.090 3.090 1.00 90.62 80 HIS A O 1
ATOM 604 N N . SER A 1 81 ? 0.261 8.037 3.031 1.00 89.44 81 SER A N 1
ATOM 605 C CA . SER A 1 81 ? -0.575 8.675 4.047 1.00 89.44 81 SER A CA 1
ATOM 606 C C . SER A 1 81 ? -2.018 8.856 3.563 1.00 89.44 81 SER A C 1
ATOM 608 O O . SER A 1 81 ? -2.950 8.741 4.350 1.00 89.44 81 SER A O 1
ATOM 610 N N . ALA A 1 82 ? -2.237 9.119 2.270 1.00 85.56 82 ALA A N 1
ATOM 611 C CA . ALA A 1 82 ? -3.576 9.210 1.676 1.00 85.56 82 ALA A CA 1
ATOM 612 C C . ALA A 1 82 ? -4.281 7.849 1.680 1.00 85.56 82 ALA A C 1
ATOM 614 O O . ALA A 1 82 ? -5.458 7.741 2.019 1.00 85.56 82 ALA A O 1
ATOM 615 N N . VAL A 1 83 ? -3.532 6.815 1.299 1.00 89.81 83 VAL A N 1
ATOM 616 C CA . VAL A 1 83 ? -3.998 5.433 1.215 1.00 89.81 83 VAL A CA 1
ATOM 617 C C . VAL A 1 83 ? -4.329 4.904 2.608 1.00 89.81 83 VAL A C 1
ATOM 619 O O . VAL A 1 83 ? -5.406 4.348 2.800 1.00 89.81 83 VAL A O 1
ATOM 622 N N . LEU A 1 84 ? -3.466 5.150 3.596 1.00 90.50 84 LEU A N 1
ATOM 623 C CA . LEU A 1 84 ? -3.697 4.761 4.986 1.00 90.50 84 LEU A CA 1
ATOM 624 C C . LEU A 1 84 ? -4.940 5.450 5.563 1.00 90.50 84 LEU A C 1
ATOM 626 O O . LEU A 1 84 ? -5.769 4.791 6.191 1.00 90.50 84 LEU A O 1
ATOM 630 N N . ARG A 1 85 ? -5.117 6.750 5.281 1.00 87.88 85 ARG A N 1
ATOM 631 C CA . ARG A 1 85 ? -6.333 7.485 5.653 1.00 87.88 85 ARG A CA 1
ATOM 632 C C . ARG A 1 85 ? -7.583 6.923 4.973 1.00 87.88 85 ARG A C 1
ATOM 634 O O . ARG A 1 85 ? -8.605 6.842 5.636 1.00 87.88 85 ARG A O 1
ATOM 641 N N . ASP A 1 86 ? -7.529 6.515 3.700 1.00 87.12 86 ASP A N 1
ATOM 642 C CA . ASP A 1 86 ? -8.684 5.917 3.002 1.00 87.12 86 ASP A CA 1
ATOM 643 C C . ASP A 1 86 ? -9.036 4.533 3.564 1.00 87.12 86 ASP A C 1
ATOM 645 O O . ASP A 1 86 ? -10.205 4.272 3.837 1.00 87.12 86 ASP A O 1
ATOM 649 N N . ILE A 1 87 ? -8.043 3.661 3.779 1.00 90.06 87 ILE A N 1
ATOM 650 C CA . ILE A 1 87 ? -8.247 2.302 4.310 1.00 90.06 87 ILE A CA 1
ATOM 651 C C . ILE A 1 87 ? -8.828 2.345 5.724 1.00 90.06 87 ILE A C 1
ATOM 653 O O . ILE A 1 87 ? -9.767 1.604 6.025 1.00 90.06 87 ILE A O 1
ATOM 657 N N . CYS A 1 88 ? -8.266 3.201 6.580 1.00 89.56 88 CYS A N 1
ATOM 658 C CA . CYS A 1 88 ? -8.608 3.289 7.997 1.00 89.56 88 CYS A CA 1
ATOM 659 C C . CYS A 1 88 ? -9.647 4.372 8.304 1.00 89.56 88 CYS A C 1
ATOM 661 O O . CYS A 1 88 ? -9.810 4.735 9.465 1.00 89.56 88 CYS A O 1
ATOM 663 N N . ASN A 1 89 ? -10.316 4.923 7.289 1.00 84.56 89 ASN A N 1
ATOM 664 C CA . ASN A 1 89 ? -11.243 6.031 7.474 1.00 84.56 89 ASN A CA 1
ATOM 665 C C . ASN A 1 89 ? -12.417 5.624 8.388 1.00 84.56 89 ASN A C 1
ATOM 667 O O . ASN A 1 89 ? -13.190 4.742 7.998 1.00 84.56 89 ASN A O 1
ATOM 671 N N . PRO A 1 90 ? -12.589 6.248 9.570 1.00 75.81 90 PRO A N 1
ATOM 672 C CA . PRO A 1 90 ? -13.720 5.950 10.445 1.00 75.81 90 PRO A CA 1
ATOM 673 C C . PRO A 1 90 ? -15.028 6.592 9.962 1.00 75.81 90 PRO A C 1
ATOM 675 O O . PRO A 1 90 ? -16.093 6.225 10.452 1.00 75.81 90 PRO A O 1
ATOM 678 N N . ASN A 1 91 ? -14.950 7.538 9.022 1.00 72.56 91 ASN A N 1
ATOM 679 C CA . ASN A 1 91 ? -16.079 8.335 8.569 1.00 72.56 91 ASN A CA 1
ATOM 680 C C . ASN A 1 91 ? -16.715 7.763 7.293 1.00 72.56 91 ASN A C 1
ATOM 682 O O . ASN A 1 91 ? -16.081 7.132 6.446 1.00 72.56 91 ASN A O 1
ATOM 686 N N . ASP A 1 92 ? -17.982 8.098 7.112 1.00 68.50 92 ASP A N 1
ATOM 687 C CA . ASP A 1 92 ? -18.839 7.820 5.959 1.00 68.50 92 ASP A CA 1
ATOM 688 C C . ASP A 1 92 ? -18.645 8.827 4.798 1.00 68.50 92 ASP A C 1
ATOM 690 O O . ASP A 1 92 ? -19.283 8.736 3.744 1.00 68.50 92 ASP A O 1
ATOM 694 N N . VAL A 1 93 ? -17.675 9.736 4.942 1.00 65.06 93 VAL A N 1
ATOM 695 C CA . VAL A 1 93 ? -17.161 10.643 3.904 1.00 65.06 93 VAL A CA 1
ATOM 696 C C . VAL A 1 93 ? -15.681 10.373 3.648 1.00 65.06 93 VAL A C 1
ATOM 698 O O . VAL A 1 93 ? -14.971 9.923 4.534 1.00 65.06 93 VAL A O 1
ATOM 701 N N . ASN A 1 94 ? -15.189 10.636 2.440 1.00 65.81 94 ASN A N 1
ATOM 702 C CA . ASN A 1 94 ? -13.789 10.450 2.067 1.00 65.81 94 ASN A CA 1
ATOM 703 C C . ASN A 1 94 ? -12.852 11.488 2.718 1.00 65.81 94 ASN A C 1
ATOM 705 O O . ASN A 1 94 ? -13.294 12.451 3.339 1.00 65.81 94 ASN A O 1
ATOM 709 N N . VAL A 1 95 ? -11.547 11.338 2.471 1.00 61.06 95 VAL A N 1
ATOM 710 C CA . VAL A 1 95 ? -10.462 12.221 2.956 1.00 61.06 95 VAL A CA 1
ATOM 711 C C . VAL A 1 95 ? -10.518 13.672 2.443 1.00 61.06 95 VAL A C 1
ATOM 713 O O . VAL A 1 95 ? -9.583 14.432 2.645 1.00 61.06 95 VAL A O 1
ATOM 716 N N . VAL A 1 96 ? -11.565 14.053 1.706 1.00 60.59 96 VAL A N 1
ATOM 717 C CA . VAL A 1 96 ? -11.831 15.412 1.199 1.00 60.59 96 VAL A CA 1
ATOM 718 C C . VAL A 1 96 ? -13.247 15.867 1.606 1.00 60.59 96 VAL A C 1
ATOM 720 O O . VAL A 1 96 ? -13.769 16.842 1.073 1.00 60.59 96 VAL A O 1
ATOM 723 N N . GLY A 1 97 ? -13.914 15.146 2.515 1.00 60.19 97 GLY A N 1
ATOM 724 C CA . GLY A 1 97 ? -15.262 15.465 2.995 1.00 60.19 97 GLY A CA 1
ATOM 725 C C . GLY A 1 97 ? -16.387 15.219 1.981 1.00 60.19 97 GLY A C 1
ATOM 726 O O . GLY A 1 97 ? -17.496 15.711 2.165 1.00 60.19 97 GLY A O 1
ATOM 727 N N . LYS A 1 98 ? -16.131 14.478 0.895 1.00 66.31 98 LYS A N 1
ATOM 728 C CA . LYS A 1 98 ? -17.155 14.088 -0.094 1.00 66.31 98 LYS A CA 1
ATOM 729 C C . LYS A 1 98 ? -17.698 12.689 0.210 1.00 66.31 98 LYS A C 1
ATOM 731 O O . LYS A 1 98 ? -16.969 11.893 0.794 1.00 66.31 98 LYS A O 1
ATOM 736 N N . PRO A 1 99 ? -18.910 12.324 -0.244 1.00 66.31 99 PRO A N 1
ATOM 737 C CA . PRO A 1 99 ? -19.392 10.948 -0.142 1.00 66.31 99 PRO A CA 1
ATOM 738 C C . PRO A 1 99 ? -18.380 9.940 -0.705 1.00 66.31 99 PRO A C 1
ATOM 740 O O . PRO A 1 99 ? -17.705 10.213 -1.705 1.00 66.31 99 PRO A O 1
ATOM 743 N N . LEU A 1 100 ? -18.257 8.779 -0.058 1.00 67.00 100 LEU A N 1
ATOM 744 C CA . LEU A 1 100 ? -17.350 7.722 -0.502 1.00 67.00 100 LEU A CA 1
ATOM 745 C C . LEU A 1 100 ? -17.686 7.304 -1.942 1.00 67.00 100 LEU A C 1
ATOM 747 O O . LEU A 1 100 ? -18.810 6.914 -2.241 1.00 67.00 100 LEU A O 1
ATOM 751 N N . SER A 1 101 ? -16.694 7.326 -2.838 1.00 60.00 101 SER A N 1
ATOM 752 C CA . SER A 1 101 ? -16.876 6.910 -4.240 1.00 60.00 101 SER A CA 1
ATOM 753 C C . SER A 1 101 ? -17.189 5.414 -4.393 1.00 60.00 101 SER A C 1
ATOM 755 O O . SER A 1 101 ? -17.631 4.986 -5.452 1.00 60.00 101 SER A O 1
ATOM 757 N N . GLN A 1 102 ? -16.918 4.618 -3.355 1.00 62.19 102 GLN A N 1
ATOM 758 C CA . GLN A 1 102 ? -17.115 3.166 -3.295 1.00 62.19 102 GLN A CA 1
ATOM 759 C C . GLN A 1 102 ? -17.628 2.789 -1.888 1.00 62.19 102 GLN A C 1
ATOM 761 O O . GLN A 1 102 ? -16.845 2.356 -1.036 1.00 62.19 102 GLN A O 1
ATOM 766 N N . PRO A 1 103 ? -18.925 3.018 -1.606 1.00 62.41 103 PRO A N 1
ATOM 767 C CA . PRO A 1 103 ? -19.491 2.931 -0.256 1.00 62.41 103 PRO A CA 1
ATOM 768 C C . PRO A 1 103 ? -19.636 1.493 0.265 1.00 62.41 103 PRO A C 1
ATOM 770 O O . PRO A 1 103 ? -19.719 1.285 1.468 1.00 62.41 103 PRO A O 1
ATOM 773 N N . SER A 1 104 ? -19.624 0.487 -0.615 1.00 69.25 104 SER A N 1
ATOM 774 C CA . SER A 1 104 ? -19.701 -0.931 -0.234 1.00 69.25 104 SER A CA 1
ATOM 775 C C . SER A 1 104 ? -18.391 -1.493 0.335 1.00 69.25 104 SER A C 1
ATOM 777 O O . SER A 1 104 ? -18.378 -2.605 0.862 1.00 69.25 104 SER A O 1
ATOM 779 N N . MET A 1 105 ? -17.281 -0.754 0.239 1.00 76.50 105 MET A N 1
ATOM 780 C CA . MET A 1 105 ? -15.983 -1.208 0.737 1.00 76.50 105 MET A CA 1
ATOM 781 C C . MET A 1 105 ? -15.854 -0.961 2.241 1.00 76.50 105 MET A C 1
ATOM 783 O O . MET A 1 105 ? -15.741 0.181 2.692 1.00 76.50 105 MET A O 1
ATOM 787 N N . LYS A 1 106 ? -15.807 -2.048 3.015 1.00 80.62 106 LYS A N 1
ATOM 788 C CA . LYS A 1 106 ? -15.612 -1.996 4.466 1.00 80.62 106 LYS A CA 1
ATOM 789 C C . LYS A 1 106 ? -14.221 -1.449 4.801 1.00 80.62 106 LYS A C 1
ATOM 791 O O . LYS A 1 106 ? -13.215 -2.040 4.415 1.00 80.62 106 LYS A O 1
ATOM 796 N N . ARG A 1 107 ? -14.182 -0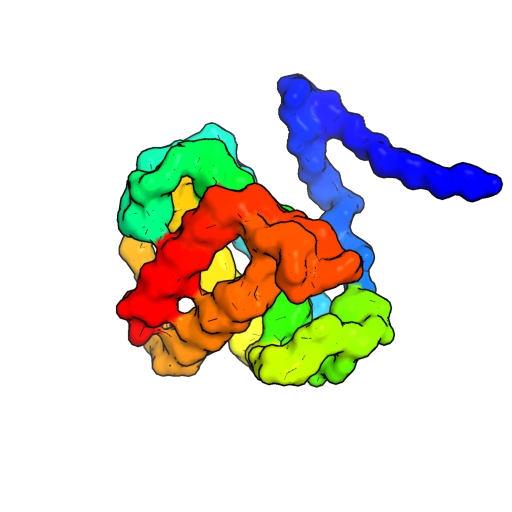.328 5.526 1.00 86.00 107 ARG A N 1
ATOM 797 C CA . ARG A 1 107 ? -12.949 0.261 6.065 1.00 86.00 107 ARG A CA 1
ATOM 798 C C . ARG A 1 107 ? -12.428 -0.553 7.246 1.00 86.00 107 ARG A C 1
ATOM 800 O O . ARG A 1 107 ? -13.201 -1.197 7.961 1.00 86.00 107 ARG A O 1
ATOM 807 N N . ILE A 1 108 ? -11.113 -0.551 7.422 1.00 88.88 108 ILE A N 1
ATOM 808 C CA . ILE A 1 108 ? -10.450 -1.212 8.548 1.00 88.88 108 ILE A CA 1
ATOM 809 C C . ILE A 1 108 ? -10.501 -0.261 9.747 1.00 88.88 108 ILE A C 1
ATOM 811 O O . ILE A 1 108 ? -10.369 0.948 9.590 1.00 88.88 108 ILE A O 1
ATOM 815 N N . SER A 1 109 ? -10.717 -0.789 10.955 1.00 87.38 109 SER A N 1
ATOM 816 C CA . SER A 1 109 ? -10.740 0.052 12.159 1.00 87.38 109 SER A CA 1
ATOM 817 C C . SER A 1 109 ? -9.387 0.762 12.355 1.00 87.38 109 SER A C 1
ATOM 819 O O . SER A 1 109 ? -8.353 0.090 12.261 1.00 87.38 109 SER A O 1
ATOM 821 N N . PRO A 1 110 ? -9.368 2.066 12.707 1.00 88.06 110 PRO A N 1
ATOM 822 C CA . PRO A 1 110 ? -8.144 2.803 13.027 1.00 88.06 110 PRO A CA 1
ATOM 823 C C . PRO A 1 110 ? -7.235 2.120 14.054 1.00 88.06 110 PRO A C 1
ATOM 825 O O . PRO A 1 110 ? -6.022 2.293 14.002 1.00 88.06 110 PRO A O 1
ATOM 828 N N . GLN A 1 111 ? -7.788 1.296 14.952 1.00 88.69 111 GLN A N 1
ATOM 829 C CA . GLN A 1 111 ? -7.005 0.548 15.945 1.00 88.69 111 GLN A CA 1
ATOM 830 C C . GLN A 1 111 ? -5.977 -0.413 15.320 1.00 88.69 111 GLN A C 1
ATOM 832 O O . GLN A 1 111 ? -5.006 -0.780 15.972 1.00 88.69 111 GLN A O 1
ATOM 837 N N . TYR A 1 112 ? -6.173 -0.812 14.058 1.00 90.62 112 TYR A N 1
ATOM 838 C CA . TYR A 1 112 ? -5.255 -1.679 13.318 1.00 90.62 112 TYR A CA 1
ATOM 839 C C . TYR A 1 112 ? -4.331 -0.905 12.368 1.00 90.62 112 TYR A C 1
ATOM 841 O O . TYR A 1 112 ? -3.601 -1.530 11.601 1.00 90.62 112 TYR A O 1
ATOM 849 N N . MET A 1 113 ? -4.325 0.434 12.400 1.00 90.69 113 MET A N 1
ATOM 850 C CA . MET A 1 113 ? -3.582 1.272 11.448 1.00 90.69 113 MET A CA 1
ATOM 851 C C . MET A 1 113 ? -2.094 0.920 11.373 1.00 90.69 113 MET A C 1
ATOM 853 O O . MET A 1 113 ? -1.548 0.844 10.278 1.00 90.69 113 MET A O 1
ATOM 857 N N . ALA A 1 114 ? -1.450 0.641 12.507 1.00 91.75 114 ALA A N 1
ATOM 858 C CA . ALA A 1 114 ? -0.046 0.237 12.523 1.00 91.75 114 ALA A CA 1
ATOM 859 C C . ALA A 1 114 ? 0.197 -1.080 11.759 1.00 91.75 114 ALA A C 1
ATOM 861 O O . ALA A 1 114 ? 1.231 -1.242 11.111 1.00 91.75 114 ALA A O 1
ATOM 862 N N . HIS A 1 115 ? -0.762 -2.013 11.789 1.00 93.19 115 HIS A N 1
ATOM 863 C CA . HIS A 1 115 ? -0.689 -3.249 11.009 1.00 93.19 115 HIS A CA 1
ATOM 864 C C . HIS A 1 115 ? -0.954 -2.996 9.523 1.00 93.19 115 HIS A C 1
ATOM 866 O O . HIS A 1 115 ? -0.249 -3.566 8.694 1.00 93.19 115 HIS A O 1
ATOM 872 N N . VAL A 1 116 ? -1.912 -2.124 9.187 1.00 94.19 116 VAL A N 1
ATOM 873 C CA . VAL A 1 116 ? -2.190 -1.707 7.800 1.00 94.19 116 VAL A CA 1
ATOM 874 C C . VAL A 1 116 ? -0.951 -1.058 7.178 1.00 94.19 116 VAL A C 1
ATOM 876 O O . VAL A 1 116 ? -0.512 -1.465 6.105 1.00 94.19 116 VAL A O 1
ATOM 879 N N . ASP A 1 117 ? -0.335 -0.110 7.882 1.00 94.38 117 ASP A N 1
ATOM 880 C CA . ASP A 1 117 ? 0.893 0.560 7.455 1.00 94.38 117 ASP A CA 1
ATOM 881 C C . ASP A 1 117 ? 2.049 -0.435 7.272 1.00 94.38 117 ASP A C 1
ATOM 883 O O . ASP A 1 117 ? 2.700 -0.458 6.228 1.00 94.38 117 ASP A O 1
ATOM 887 N N . ALA A 1 118 ? 2.251 -1.341 8.236 1.00 93.69 118 ALA A N 1
ATOM 888 C CA . ALA A 1 118 ? 3.264 -2.386 8.124 1.00 93.69 118 ALA A CA 1
ATOM 889 C C . ALA A 1 118 ? 3.037 -3.307 6.909 1.00 93.69 118 ALA A C 1
ATOM 891 O O . ALA A 1 118 ? 4.007 -3.664 6.239 1.00 93.69 118 ALA A O 1
ATOM 892 N N . CYS A 1 119 ? 1.781 -3.645 6.595 1.00 94.81 119 CYS A N 1
ATOM 893 C CA . CYS A 1 119 ? 1.422 -4.414 5.403 1.00 94.81 119 CYS A CA 1
ATOM 894 C C . CYS A 1 119 ? 1.781 -3.651 4.121 1.00 94.81 119 CYS A C 1
ATOM 896 O O . CYS A 1 119 ? 2.443 -4.193 3.236 1.00 94.81 119 CYS A O 1
ATOM 898 N N . MET A 1 120 ? 1.413 -2.370 4.037 1.00 95.81 120 MET A N 1
ATOM 899 C CA . MET A 1 120 ? 1.724 -1.530 2.877 1.00 95.81 120 MET A CA 1
ATOM 900 C C . MET A 1 120 ? 3.239 -1.381 2.666 1.00 95.81 120 MET A C 1
ATOM 902 O O . MET A 1 120 ? 3.717 -1.472 1.534 1.00 95.81 120 MET A O 1
ATOM 906 N N . ARG A 1 121 ? 4.014 -1.217 3.745 1.00 93.81 121 ARG A N 1
ATOM 907 C CA . ARG A 1 121 ? 5.483 -1.174 3.681 1.00 93.81 121 ARG A CA 1
ATOM 908 C C . ARG A 1 121 ? 6.083 -2.495 3.206 1.00 93.81 121 ARG A C 1
ATOM 910 O O . ARG A 1 121 ? 7.026 -2.472 2.422 1.00 93.81 121 ARG A O 1
ATOM 917 N N . GLU A 1 122 ? 5.540 -3.637 3.628 1.00 94.00 122 GLU A N 1
ATOM 918 C CA . GLU A 1 122 ? 5.976 -4.955 3.143 1.00 94.00 122 GLU A CA 1
ATOM 919 C C . GLU A 1 122 ? 5.724 -5.124 1.639 1.00 94.00 122 GLU A C 1
ATOM 921 O O . GLU A 1 122 ? 6.596 -5.615 0.920 1.00 94.00 122 GLU A O 1
ATOM 926 N N . VAL A 1 123 ? 4.568 -4.674 1.143 1.00 94.94 123 VAL A N 1
ATOM 927 C CA . VAL A 1 123 ? 4.261 -4.668 -0.296 1.00 94.94 123 VAL A CA 1
ATOM 928 C C . VAL A 1 123 ? 5.303 -3.845 -1.058 1.00 94.94 123 VAL A C 1
ATOM 930 O O . VAL A 1 123 ? 5.889 -4.333 -2.025 1.00 94.94 123 VAL A O 1
ATOM 933 N N . VAL A 1 124 ? 5.603 -2.629 -0.592 1.00 94.50 124 VAL A N 1
ATOM 934 C CA . VAL A 1 124 ? 6.638 -1.779 -1.202 1.00 94.50 124 VAL A CA 1
ATOM 935 C C . VAL A 1 124 ? 8.013 -2.431 -1.138 1.00 94.50 124 VAL A C 1
ATOM 937 O O . VAL A 1 124 ? 8.723 -2.453 -2.138 1.00 94.50 124 VAL A O 1
ATOM 940 N N . ARG A 1 125 ? 8.387 -3.020 -0.001 1.00 92.19 125 ARG A N 1
ATOM 941 C CA . ARG A 1 125 ? 9.667 -3.714 0.173 1.00 92.19 125 ARG A CA 1
ATOM 942 C C . ARG A 1 125 ? 9.869 -4.807 -0.885 1.00 92.19 125 ARG A C 1
ATOM 944 O O . ARG A 1 125 ? 10.965 -4.928 -1.432 1.00 92.19 125 ARG A O 1
ATOM 951 N N . ARG A 1 126 ? 8.814 -5.560 -1.214 1.00 92.56 126 ARG A N 1
ATOM 952 C CA . ARG A 1 126 ? 8.837 -6.587 -2.271 1.00 92.56 126 ARG A CA 1
ATOM 953 C C . ARG A 1 126 ? 8.914 -5.996 -3.672 1.00 92.56 126 ARG A C 1
ATOM 955 O O . ARG A 1 126 ? 9.691 -6.490 -4.485 1.00 92.56 126 ARG A O 1
ATOM 962 N N . LEU A 1 127 ? 8.178 -4.917 -3.946 1.00 94.06 127 LEU A N 1
ATOM 963 C CA . LEU A 1 127 ? 8.270 -4.195 -5.223 1.00 94.06 127 LEU A CA 1
ATOM 964 C C . LEU A 1 127 ? 9.686 -3.651 -5.461 1.00 94.06 127 LEU A C 1
ATOM 966 O O . LEU A 1 127 ? 10.231 -3.803 -6.556 1.00 94.06 127 LEU A O 1
ATOM 970 N N . LEU A 1 128 ? 10.319 -3.115 -4.413 1.00 91.62 128 LEU A N 1
ATOM 971 C CA . LEU A 1 128 ? 11.709 -2.655 -4.420 1.00 91.62 128 LEU A CA 1
ATOM 972 C C . LEU A 1 128 ? 12.725 -3.792 -4.628 1.00 91.62 128 LEU A C 1
ATOM 974 O O . LEU A 1 128 ? 13.894 -3.523 -4.868 1.00 91.62 128 LEU A O 1
ATOM 978 N N . GLY A 1 129 ? 12.300 -5.056 -4.554 1.00 86.75 129 GLY A N 1
ATOM 979 C CA . GLY A 1 129 ? 13.150 -6.234 -4.717 1.00 86.75 129 GLY A CA 1
ATOM 980 C C . GLY A 1 129 ? 13.929 -6.630 -3.464 1.00 86.75 129 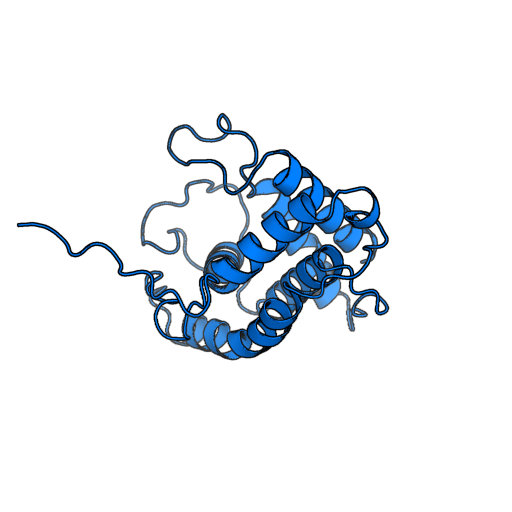GLY A C 1
ATOM 981 O O . GLY A 1 129 ? 14.789 -7.503 -3.518 1.00 86.75 129 GLY A O 1
ATOM 982 N N . SER A 1 130 ? 13.629 -6.024 -2.316 1.00 78.94 130 SER A N 1
ATOM 983 C CA . SER A 1 130 ? 14.220 -6.457 -1.055 1.00 78.94 130 SER A CA 1
ATOM 984 C C . SER A 1 130 ? 13.617 -7.795 -0.634 1.00 78.94 130 SER A C 1
ATOM 986 O O . SER A 1 130 ? 12.398 -7.949 -0.554 1.00 78.94 130 SER A O 1
ATOM 988 N N . THR A 1 131 ? 14.473 -8.758 -0.300 1.00 64.00 131 THR A N 1
ATOM 989 C CA . THR A 1 131 ? 14.094 -10.089 0.192 1.00 64.00 131 THR A CA 1
ATOM 990 C C . THR A 1 131 ? 14.755 -10.353 1.531 1.00 64.00 131 THR A C 1
ATOM 992 O O . THR A 1 131 ? 15.768 -11.038 1.634 1.00 64.00 131 THR A O 1
ATOM 995 N N . SER A 1 132 ? 14.172 -9.794 2.581 1.00 49.97 132 SER A N 1
ATOM 996 C CA . SER A 1 132 ? 14.197 -10.426 3.888 1.00 49.97 132 SER A CA 1
ATOM 997 C C . SER A 1 132 ? 12.920 -11.251 4.026 1.00 49.97 132 SER A C 1
ATOM 999 O O . SER A 1 132 ? 11.904 -10.963 3.383 1.00 49.97 132 SER A O 1
ATOM 1001 N N . VAL A 1 133 ? 13.008 -12.310 4.827 1.00 57.34 133 VAL A N 1
ATOM 1002 C CA . VAL A 1 133 ? 11.890 -13.110 5.347 1.00 57.34 133 VAL A CA 1
ATOM 1003 C C . VAL A 1 133 ? 10.630 -12.238 5.496 1.00 57.34 133 VAL A C 1
ATOM 1005 O O . VAL A 1 133 ? 10.769 -11.109 5.983 1.00 57.34 133 VAL A O 1
ATOM 1008 N N . PRO A 1 134 ? 9.433 -12.710 5.077 1.00 58.94 134 PRO A N 1
ATOM 1009 C CA . PRO A 1 134 ? 8.194 -11.961 5.265 1.00 58.94 134 PRO A CA 1
ATOM 1010 C C . PRO A 1 134 ? 8.153 -11.424 6.688 1.00 58.94 134 PRO A C 1
ATOM 1012 O O . PRO A 1 134 ? 8.483 -12.174 7.610 1.00 58.94 134 PRO A O 1
ATOM 1015 N N . ALA A 1 135 ? 7.795 -10.152 6.878 1.00 67.75 135 ALA A N 1
ATOM 1016 C CA . ALA A 1 135 ? 7.635 -9.642 8.232 1.00 67.75 135 ALA A CA 1
ATOM 1017 C C . ALA A 1 135 ? 6.659 -10.571 8.967 1.00 67.75 135 ALA A C 1
ATOM 1019 O O . ALA A 1 135 ? 5.487 -10.686 8.597 1.00 67.75 135 ALA A O 1
ATOM 1020 N N . GLN A 1 136 ? 7.191 -11.316 9.934 1.00 66.75 136 GLN A N 1
ATOM 1021 C CA . GLN A 1 136 ? 6.458 -12.401 10.554 1.00 66.75 136 GLN A CA 1
ATOM 1022 C C . GLN A 1 136 ? 5.378 -11.775 11.427 1.00 66.75 136 GLN A C 1
ATOM 1024 O O . GLN A 1 136 ? 5.668 -10.959 12.309 1.00 66.75 136 GLN A O 1
ATOM 1029 N N . GLN A 1 137 ? 4.125 -12.111 11.135 1.00 76.38 137 GLN A N 1
ATOM 1030 C CA . GLN A 1 137 ? 3.006 -11.637 11.927 1.00 76.38 137 GLN A CA 1
ATOM 1031 C C . GLN A 1 137 ? 3.087 -12.267 13.309 1.00 76.38 137 GLN A C 1
ATOM 1033 O O . GLN A 1 137 ? 3.291 -13.472 13.449 1.00 76.38 137 GLN A O 1
ATOM 1038 N N . LYS A 1 138 ? 2.999 -11.422 14.335 1.00 78.00 138 LYS A N 1
ATOM 1039 C CA . LYS A 1 138 ? 3.180 -11.853 15.723 1.00 78.00 138 LYS A CA 1
ATOM 1040 C C . LYS A 1 138 ? 1.923 -12.517 16.277 1.00 78.00 138 LYS A C 1
ATOM 1042 O O . LYS A 1 138 ? 2.020 -13.258 17.250 1.00 78.00 138 LYS A O 1
ATOM 1047 N N . ASP A 1 139 ? 0.769 -12.260 15.662 1.00 87.31 139 ASP A N 1
ATOM 1048 C CA . ASP A 1 139 ? -0.526 -12.744 16.116 1.00 87.31 139 ASP A CA 1
ATOM 1049 C C . ASP A 1 139 ? -1.568 -12.795 14.980 1.00 87.31 139 ASP A C 1
ATOM 1051 O O . ASP A 1 139 ? -1.372 -12.293 13.870 1.00 87.31 139 ASP A O 1
ATOM 1055 N N . GLN A 1 140 ? -2.708 -13.423 15.276 1.00 88.19 140 GLN A N 1
ATOM 1056 C CA . GLN A 1 140 ? -3.809 -13.610 14.331 1.00 88.19 140 GLN A CA 1
ATOM 1057 C C . GLN A 1 140 ? -4.497 -12.290 13.937 1.00 88.19 140 GLN A C 1
ATOM 1059 O O . GLN A 1 140 ? -5.044 -12.192 12.838 1.00 88.19 140 GLN A O 1
ATOM 1064 N N . GLN A 1 141 ? -4.495 -11.273 14.806 1.00 87.69 141 GLN A N 1
ATOM 1065 C CA . GLN A 1 141 ? -5.123 -9.984 14.504 1.00 87.69 141 GLN A CA 1
ATOM 1066 C C . GLN A 1 141 ? -4.299 -9.217 13.473 1.00 87.69 141 GLN A C 1
ATOM 1068 O O . GLN A 1 141 ? -4.868 -8.650 12.537 1.00 87.69 141 GLN A O 1
ATOM 1073 N N . SER A 1 142 ? -2.971 -9.246 13.599 1.00 88.62 142 SER A N 1
ATOM 1074 C CA . SER A 1 142 ? -2.079 -8.612 12.636 1.00 88.62 142 SER A CA 1
ATOM 1075 C C . SER A 1 142 ? -2.164 -9.297 11.265 1.00 88.62 142 SER A C 1
ATOM 1077 O O . SER A 1 142 ? -2.332 -8.610 10.258 1.00 88.62 142 SER A O 1
ATOM 1079 N N . ALA A 1 143 ? -2.201 -10.634 11.225 1.00 89.62 143 ALA A N 1
ATOM 1080 C CA . ALA A 1 143 ? -2.437 -11.402 9.997 1.00 89.62 143 ALA A CA 1
ATOM 1081 C C . ALA A 1 143 ? -3.791 -11.068 9.337 1.00 89.62 143 ALA A C 1
ATOM 1083 O O . ALA A 1 143 ? -3.857 -10.780 8.140 1.00 89.62 143 ALA A O 1
ATOM 1084 N N . ALA A 1 144 ? -4.876 -11.010 10.117 1.00 91.12 144 ALA A N 1
ATOM 1085 C CA . ALA A 1 144 ? -6.198 -10.649 9.604 1.00 91.12 144 ALA A CA 1
ATOM 1086 C C . ALA A 1 144 ? -6.247 -9.212 9.051 1.00 91.12 144 ALA A C 1
ATOM 1088 O O . ALA A 1 144 ? -6.851 -8.972 8.002 1.00 91.12 144 ALA A O 1
ATOM 1089 N N . ALA A 1 145 ? -5.590 -8.258 9.720 1.00 91.69 145 ALA A N 1
ATOM 1090 C CA . ALA A 1 145 ? -5.487 -6.881 9.242 1.00 91.69 145 ALA A CA 1
ATOM 1091 C C . ALA A 1 145 ? -4.720 -6.795 7.912 1.00 91.69 145 ALA A C 1
ATOM 1093 O O . ALA A 1 145 ? -5.098 -6.019 7.034 1.00 91.69 145 ALA A O 1
ATOM 1094 N N . TRP A 1 146 ? -3.685 -7.617 7.729 1.00 94.81 146 TRP A N 1
ATOM 1095 C CA . TRP A 1 146 ? -2.906 -7.682 6.491 1.00 94.81 146 TRP A CA 1
ATOM 1096 C C . TRP A 1 146 ? -3.713 -8.249 5.325 1.00 94.81 146 TRP A C 1
ATOM 1098 O O . TRP A 1 146 ? -3.751 -7.636 4.257 1.00 9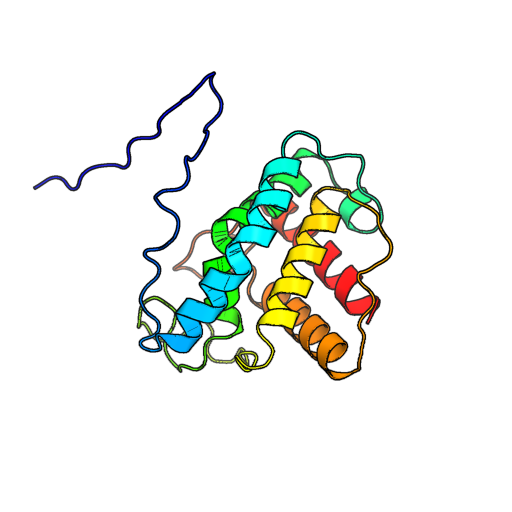4.81 146 TRP A O 1
ATOM 1108 N N . ILE A 1 147 ? -4.429 -9.357 5.541 1.00 92.50 147 ILE A N 1
ATOM 1109 C CA . ILE A 1 147 ? -5.342 -9.929 4.539 1.00 92.50 147 ILE A CA 1
ATOM 1110 C C . ILE A 1 147 ? -6.397 -8.890 4.141 1.00 92.50 147 ILE A C 1
ATOM 1112 O O . ILE A 1 147 ? -6.590 -8.620 2.955 1.00 92.50 147 ILE A O 1
ATOM 1116 N N . ALA A 1 148 ? -7.042 -8.252 5.124 1.00 92.50 148 ALA A N 1
ATOM 1117 C CA . ALA A 1 148 ? -8.040 -7.217 4.871 1.00 92.50 148 ALA A CA 1
ATOM 1118 C C . ALA A 1 148 ? -7.457 -6.030 4.085 1.00 92.50 148 ALA A C 1
ATOM 1120 O O . ALA A 1 148 ? -8.098 -5.540 3.157 1.00 92.50 148 ALA A O 1
ATOM 1121 N N . THR A 1 149 ? -6.230 -5.609 4.406 1.00 94.12 149 THR A N 1
ATOM 1122 C CA . THR A 1 149 ? -5.515 -4.539 3.690 1.00 94.12 149 THR A CA 1
ATOM 1123 C C . THR A 1 149 ? -5.265 -4.919 2.233 1.00 94.12 149 THR A C 1
ATOM 1125 O O . THR A 1 149 ? -5.561 -4.131 1.333 1.00 94.12 149 THR A O 1
ATOM 1128 N N . CYS A 1 150 ? -4.782 -6.138 1.981 1.00 94.06 150 CYS A N 1
ATOM 1129 C CA . CYS A 1 150 ? -4.497 -6.619 0.630 1.00 94.06 150 CYS A CA 1
ATOM 1130 C C . CYS A 1 150 ? -5.765 -6.701 -0.229 1.00 94.06 150 CYS A C 1
ATOM 1132 O O . CYS A 1 150 ? -5.771 -6.242 -1.375 1.00 94.06 150 CYS A O 1
ATOM 1134 N N . LEU A 1 151 ? -6.855 -7.230 0.335 1.00 91.31 151 LEU A N 1
ATOM 1135 C CA . LEU A 1 151 ? -8.158 -7.296 -0.331 1.00 91.31 151 LEU A CA 1
ATOM 1136 C C . LEU A 1 151 ? -8.719 -5.900 -0.610 1.00 91.31 151 LEU A C 1
ATOM 1138 O O . LEU A 1 151 ? -9.200 -5.642 -1.715 1.00 91.31 151 LEU A O 1
ATOM 1142 N N . PHE A 1 152 ? -8.618 -4.987 0.361 1.00 91.00 152 PHE A N 1
ATOM 1143 C CA . PHE A 1 152 ? -9.071 -3.610 0.199 1.00 91.00 152 PHE A CA 1
ATOM 1144 C C . PHE A 1 152 ? -8.318 -2.912 -0.935 1.00 91.00 152 PHE A C 1
ATOM 1146 O O . PHE A 1 152 ? -8.946 -2.380 -1.846 1.00 91.00 152 PHE A O 1
ATOM 1153 N N . LEU A 1 153 ? -6.983 -2.941 -0.918 1.00 92.06 153 LEU A N 1
ATOM 1154 C CA . LEU A 1 153 ? -6.157 -2.302 -1.945 1.00 92.06 153 LEU A CA 1
ATOM 1155 C C . LEU A 1 153 ? -6.390 -2.906 -3.328 1.00 92.06 153 LEU A C 1
ATOM 1157 O O . LEU A 1 153 ? -6.511 -2.167 -4.303 1.00 92.06 153 LEU A O 1
ATOM 1161 N N . THR A 1 154 ? -6.534 -4.230 -3.409 1.00 90.44 154 THR A N 1
ATOM 1162 C CA . THR A 1 154 ? -6.875 -4.913 -4.660 1.00 90.44 154 THR A CA 1
ATOM 1163 C C . THR A 1 154 ? -8.222 -4.422 -5.190 1.00 90.44 154 THR A C 1
ATOM 1165 O O . THR A 1 154 ? -8.320 -4.039 -6.350 1.00 90.44 154 THR A O 1
ATOM 1168 N N . ALA A 1 155 ? -9.262 -4.350 -4.362 1.00 86.50 155 ALA A N 1
ATOM 1169 C CA . ALA A 1 155 ? -10.560 -3.832 -4.799 1.00 86.50 155 ALA A CA 1
ATOM 1170 C C . ALA A 1 155 ? -10.535 -2.324 -5.129 1.00 86.50 155 ALA A C 1
ATOM 1172 O O . ALA A 1 155 ? -11.332 -1.858 -5.944 1.00 86.50 155 ALA A O 1
ATOM 1173 N N . ARG A 1 156 ? -9.635 -1.554 -4.501 1.00 84.62 156 ARG A N 1
ATOM 1174 C CA . ARG A 1 156 ? -9.567 -0.091 -4.624 1.00 84.62 156 ARG A CA 1
ATOM 1175 C C . ARG A 1 156 ? -8.815 0.390 -5.858 1.00 84.62 156 ARG A C 1
ATOM 1177 O O . ARG A 1 156 ? -9.136 1.468 -6.364 1.00 84.62 156 ARG A O 1
ATOM 1184 N N . LEU A 1 157 ? -7.800 -0.370 -6.263 1.00 84.25 157 LEU A N 1
ATOM 1185 C CA . LEU A 1 157 ? -6.857 -0.009 -7.310 1.00 84.25 157 LEU A CA 1
ATOM 1186 C C . LEU A 1 157 ? -7.563 0.145 -8.656 1.00 84.25 157 LEU A C 1
ATOM 1188 O O . LEU A 1 157 ? -8.151 -0.812 -9.156 1.00 84.25 157 LEU A O 1
ATOM 1192 N N . GLN A 1 158 ? -7.431 1.321 -9.264 1.00 77.44 158 GLN A N 1
ATOM 1193 C CA . GLN A 1 158 ? -7.949 1.613 -10.597 1.00 77.44 158 GLN A CA 1
ATOM 1194 C C . GLN A 1 158 ? -6.790 1.577 -11.589 1.00 77.44 158 GLN A C 1
ATOM 1196 O O . GLN A 1 158 ? -6.051 2.546 -11.746 1.00 77.44 158 GLN A O 1
ATOM 1201 N N . SER A 1 159 ? -6.602 0.428 -12.235 1.00 63.50 159 SER A N 1
ATOM 1202 C CA . SER A 1 159 ? -5.505 0.194 -13.196 1.00 63.50 159 SER A CA 1
ATOM 1203 C C . SER A 1 159 ? -5.962 0.218 -14.654 1.00 63.50 159 SER A C 1
ATOM 1205 O O . SER A 1 159 ? -5.133 0.247 -15.559 1.00 63.50 159 SER A O 1
ATOM 1207 N N . VAL A 1 160 ? -7.276 0.284 -14.887 1.00 60.25 160 VAL A N 1
ATOM 1208 C CA . VAL A 1 160 ? -7.874 0.428 -16.215 1.00 60.25 160 VAL A CA 1
ATOM 1209 C C . VAL A 1 160 ? -8.681 1.723 -16.242 1.00 60.25 160 VAL A C 1
ATOM 1211 O O . VAL A 1 160 ? -9.532 1.955 -15.384 1.00 60.25 160 VAL A O 1
ATOM 1214 N N . ALA A 1 161 ? -8.468 2.559 -17.262 1.00 50.25 161 ALA A N 1
ATOM 1215 C CA . ALA A 1 161 ? -9.106 3.874 -17.426 1.00 50.25 161 ALA A CA 1
ATOM 1216 C C . ALA A 1 161 ? -10.654 3.851 -17.528 1.00 50.25 161 ALA A C 1
ATOM 1218 O O . ALA A 1 161 ? -11.276 4.896 -17.701 1.00 50.25 161 ALA A O 1
ATOM 1219 N N . LYS A 1 162 ? -11.289 2.674 -17.451 1.00 49.00 162 LYS A N 1
ATOM 1220 C CA . LYS A 1 162 ? -12.731 2.469 -17.645 1.00 49.00 162 LYS A CA 1
ATOM 1221 C C . LYS A 1 162 ? -13.521 2.105 -16.385 1.00 49.00 162 LYS A C 1
ATOM 1223 O O . LYS A 1 162 ? -14.736 1.980 -16.485 1.00 49.00 162 LYS A O 1
ATOM 1228 N N . GLU A 1 163 ? -12.890 1.943 -15.222 1.00 51.38 163 GLU A N 1
ATOM 1229 C CA . GLU A 1 163 ? -13.599 1.437 -14.033 1.00 51.38 163 GLU A CA 1
ATOM 1230 C C . GLU A 1 163 ? -14.427 2.511 -13.303 1.00 51.38 163 GLU A C 1
ATOM 1232 O O . GLU A 1 163 ? -15.467 2.188 -12.734 1.00 51.38 163 GLU A O 1
ATOM 1237 N N . VAL A 1 164 ? -14.040 3.795 -13.357 1.00 52.09 164 VAL A N 1
ATOM 1238 C CA . VAL A 1 164 ? -14.832 4.915 -12.812 1.00 52.09 164 VAL A CA 1
ATOM 1239 C C . VAL A 1 164 ? -14.644 6.158 -13.689 1.00 52.09 164 VAL A C 1
ATOM 1241 O O . VAL A 1 164 ? -13.571 6.747 -13.711 1.00 52.09 164 VAL A O 1
ATOM 1244 N N . ALA A 1 165 ? -15.701 6.603 -14.380 1.00 52.94 165 ALA A N 1
ATOM 1245 C CA . ALA A 1 165 ? -15.658 7.701 -15.363 1.00 52.94 165 ALA A CA 1
ATOM 1246 C C . ALA A 1 165 ? -15.176 9.067 -14.817 1.00 52.94 165 ALA A C 1
ATOM 1248 O O . ALA A 1 165 ? -14.929 9.990 -15.588 1.00 52.94 165 ALA A O 1
ATOM 1249 N N . THR A 1 166 ? -15.059 9.218 -13.496 1.00 57.22 166 THR A N 1
ATOM 1250 C CA . THR A 1 166 ? -14.707 10.474 -12.819 1.00 57.22 166 THR A CA 1
ATOM 1251 C C . THR A 1 166 ? -13.275 10.518 -12.277 1.00 57.22 166 THR A C 1
ATOM 1253 O O . THR A 1 166 ? -12.895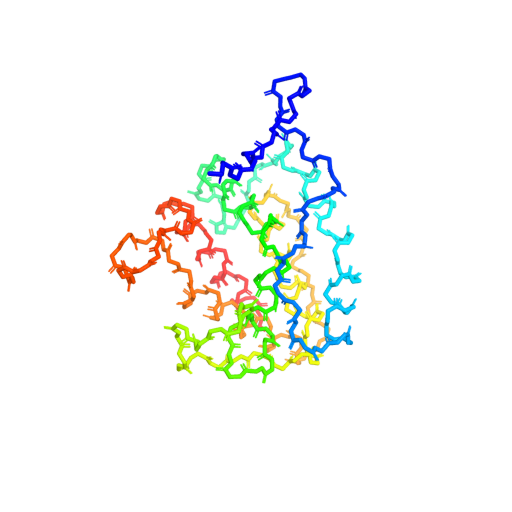 11.532 -11.690 1.00 57.22 166 THR A O 1
ATOM 1256 N N . ARG A 1 167 ? -12.467 9.460 -12.452 1.00 58.19 167 ARG A N 1
ATOM 1257 C CA . ARG A 1 167 ? -11.094 9.384 -11.926 1.00 58.19 167 ARG A CA 1
ATOM 1258 C C . ARG A 1 167 ? -10.146 8.727 -12.939 1.00 58.19 167 ARG A C 1
ATOM 1260 O O . ARG A 1 167 ? -10.483 7.714 -13.538 1.00 58.19 167 ARG A O 1
ATOM 1267 N N . GLY A 1 168 ? -8.974 9.334 -13.147 1.00 63.91 168 GLY A N 1
ATOM 1268 C CA . GLY A 1 168 ? -7.912 8.757 -13.979 1.00 63.91 168 GLY A CA 1
ATOM 1269 C C . GLY A 1 168 ? -7.257 7.541 -13.306 1.00 63.91 168 GLY A C 1
ATOM 1270 O O . GLY A 1 168 ? -7.343 7.425 -12.083 1.00 63.91 168 GLY A O 1
ATOM 1271 N N . PRO A 1 169 ? -6.613 6.647 -14.076 1.00 71.94 169 PRO A N 1
ATOM 1272 C CA . PRO A 1 169 ? -5.949 5.468 -13.523 1.00 71.94 169 PRO A CA 1
ATOM 1273 C C . PRO A 1 169 ? -4.856 5.863 -12.518 1.00 71.94 169 PRO A C 1
ATOM 1275 O O . PRO A 1 169 ? -4.171 6.871 -12.699 1.00 71.94 169 PRO A O 1
ATOM 1278 N N . ASP A 1 170 ? -4.693 5.065 -11.462 1.00 78.62 170 ASP A N 1
ATOM 1279 C CA . ASP A 1 170 ? -3.740 5.333 -10.375 1.00 78.62 170 ASP A CA 1
ATOM 1280 C C . ASP A 1 170 ? -2.273 5.179 -10.829 1.00 78.62 170 ASP A C 1
ATOM 1282 O O . ASP A 1 170 ? -1.366 5.803 -10.271 1.00 78.62 170 ASP A O 1
ATOM 1286 N N . MET A 1 171 ? -2.050 4.331 -11.835 1.00 84.56 171 MET A N 1
ATOM 1287 C CA . MET A 1 171 ? -0.760 3.978 -12.436 1.00 84.56 171 MET A CA 1
ATOM 1288 C C . MET A 1 171 ? -0.988 3.285 -13.788 1.00 84.56 171 MET A C 1
ATOM 1290 O O . MET A 1 171 ? -2.138 3.059 -14.179 1.00 84.56 171 MET A O 1
ATOM 1294 N N . SER A 1 172 ? 0.086 2.939 -14.500 1.00 88.69 172 SER A N 1
ATOM 1295 C CA . SER A 1 172 ? -0.006 2.117 -15.710 1.00 88.69 172 SER A CA 1
ATOM 1296 C C . SER A 1 172 ? -0.657 0.753 -15.433 1.00 88.69 172 SER A C 1
ATOM 1298 O O . SER A 1 172 ? -0.613 0.229 -14.319 1.00 88.69 172 SER A O 1
ATOM 1300 N N . GLU A 1 173 ? -1.252 0.142 -16.459 1.00 89.00 173 GLU A N 1
ATOM 1301 C CA . GLU A 1 173 ? -1.905 -1.169 -16.330 1.00 89.00 173 GLU A CA 1
ATOM 1302 C C . GLU A 1 173 ? -0.927 -2.249 -15.836 1.00 89.00 173 GLU A C 1
ATOM 1304 O O . GLU A 1 173 ? -1.261 -3.042 -14.957 1.00 89.00 173 GLU A O 1
ATOM 1309 N N . GLN A 1 174 ? 0.316 -2.217 -16.331 1.00 90.94 174 GLN A N 1
ATOM 1310 C CA . GLN A 1 174 ? 1.378 -3.137 -15.915 1.00 90.94 174 GLN A CA 1
ATOM 1311 C C . GLN A 1 174 ? 1.805 -2.898 -14.461 1.00 90.94 174 GLN A C 1
ATOM 1313 O O . GLN A 1 174 ? 1.963 -3.858 -13.704 1.00 90.94 174 GLN A O 1
ATOM 1318 N N . ALA A 1 175 ? 1.929 -1.634 -14.036 1.00 91.56 175 ALA A N 1
ATOM 1319 C CA . ALA A 1 175 ? 2.218 -1.302 -12.640 1.00 91.56 175 ALA A CA 1
ATOM 1320 C C . ALA A 1 175 ? 1.074 -1.750 -11.712 1.00 91.56 175 ALA A C 1
ATOM 1322 O O . ALA A 1 175 ? 1.297 -2.274 -10.618 1.00 91.56 175 ALA A O 1
ATOM 1323 N N . GLY A 1 176 ? -0.169 -1.629 -12.178 1.00 91.00 176 GLY A N 1
ATOM 1324 C CA . GLY A 1 176 ? -1.329 -2.134 -11.461 1.00 91.00 176 GLY A CA 1
ATOM 1325 C C . GLY A 1 176 ? -1.320 -3.656 -11.320 1.00 91.00 176 GLY A C 1
ATOM 1326 O O . GLY A 1 176 ? -1.598 -4.182 -10.241 1.00 91.00 176 GLY A O 1
ATOM 1327 N N . LEU A 1 177 ? -0.959 -4.368 -12.388 1.00 92.56 177 LEU A N 1
ATOM 1328 C CA . LEU A 1 177 ? -0.867 -5.825 -12.399 1.00 92.56 177 LEU A CA 1
ATOM 1329 C C . LEU A 1 177 ? 0.220 -6.345 -11.444 1.00 92.56 177 LEU A C 1
ATOM 1331 O O . LEU A 1 177 ? -0.038 -7.286 -10.683 1.00 92.56 177 LEU A O 1
ATOM 1335 N N . VAL A 1 178 ? 1.403 -5.716 -11.419 1.00 94.69 178 VAL A N 1
ATOM 1336 C CA . VAL A 1 178 ? 2.457 -6.113 -10.472 1.00 94.69 178 VAL A CA 1
ATOM 1337 C C . VAL A 1 178 ? 2.036 -5.847 -9.029 1.00 94.69 178 VAL A C 1
ATOM 1339 O O . VAL A 1 178 ? 2.213 -6.718 -8.178 1.00 94.69 178 VAL A O 1
ATOM 1342 N N . LEU A 1 179 ? 1.391 -4.707 -8.751 1.00 94.62 179 LEU A N 1
ATOM 1343 C CA . LEU A 1 179 ? 0.896 -4.393 -7.411 1.00 94.62 179 LEU A CA 1
ATOM 1344 C C . LEU A 1 179 ? -0.137 -5.430 -6.944 1.00 94.62 179 LEU A C 1
ATOM 1346 O O . LEU A 1 179 ? -0.019 -5.944 -5.835 1.00 94.62 179 LEU A O 1
ATOM 1350 N N . ARG A 1 180 ? -1.100 -5.807 -7.797 1.00 94.69 180 ARG A N 1
ATOM 1351 C CA . ARG A 1 180 ? -2.072 -6.880 -7.498 1.00 94.69 180 ARG A CA 1
ATOM 1352 C C . ARG A 1 180 ? -1.393 -8.221 -7.232 1.00 94.69 180 ARG A C 1
ATOM 1354 O O . ARG A 1 180 ? -1.783 -8.924 -6.302 1.00 94.69 180 ARG A O 1
ATOM 1361 N N . SER A 1 181 ? -0.374 -8.564 -8.017 1.00 94.31 181 SER A N 1
ATOM 1362 C CA . SER A 1 181 ? 0.361 -9.825 -7.863 1.00 94.31 181 SER A CA 1
ATOM 1363 C C . SER A 1 181 ? 1.085 -9.887 -6.516 1.00 94.31 181 SER A C 1
ATOM 1365 O O . SER A 1 181 ? 0.987 -10.889 -5.809 1.00 94.31 181 SER A O 1
ATOM 1367 N N . VAL A 1 182 ? 1.743 -8.795 -6.115 1.00 94.62 182 VAL A N 1
ATOM 1368 C CA . VAL A 1 182 ? 2.411 -8.697 -4.808 1.00 94.62 182 VAL A CA 1
ATOM 1369 C C . VAL A 1 182 ? 1.401 -8.696 -3.657 1.00 94.62 182 VAL A C 1
ATOM 1371 O O . VAL A 1 182 ? 1.624 -9.382 -2.665 1.00 94.62 182 VAL A O 1
ATOM 1374 N N . LEU A 1 183 ? 0.271 -7.991 -3.778 1.00 94.88 183 LEU A N 1
ATOM 1375 C CA . LEU A 1 183 ? -0.800 -8.020 -2.768 1.00 94.88 183 LEU A CA 1
ATOM 1376 C C . LEU A 1 183 ? -1.357 -9.438 -2.571 1.00 94.88 183 LEU A C 1
ATOM 1378 O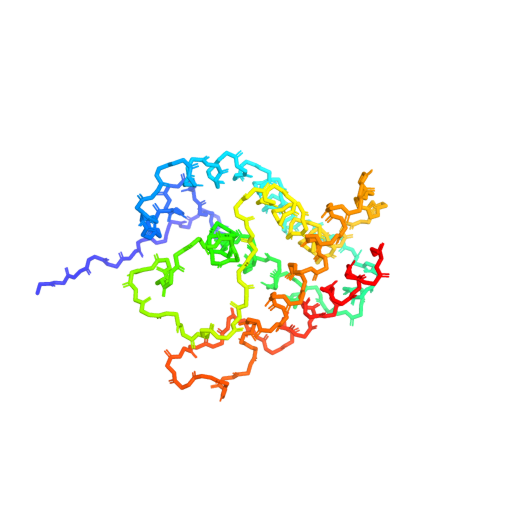 O . LEU A 1 183 ? -1.558 -9.866 -1.436 1.00 94.88 183 LEU A O 1
ATOM 1382 N N . SER A 1 184 ? -1.569 -10.180 -3.662 1.00 93.81 184 SER A N 1
ATOM 1383 C CA . SER A 1 184 ? -2.023 -11.573 -3.604 1.00 93.81 184 SER A CA 1
ATOM 1384 C C . SER A 1 184 ? -0.992 -12.481 -2.934 1.00 93.81 184 SER A C 1
ATOM 1386 O O . SER A 1 184 ? -1.357 -13.325 -2.118 1.00 93.81 184 SER A O 1
ATOM 1388 N N . GLU A 1 185 ? 0.291 -12.310 -3.256 1.00 93.12 185 GLU A N 1
ATOM 1389 C CA . GLU A 1 185 ? 1.375 -13.061 -2.624 1.00 93.12 185 GLU A CA 1
ATOM 1390 C C . GLU A 1 185 ? 1.440 -12.776 -1.118 1.00 93.12 185 GLU A C 1
ATOM 1392 O O . GLU A 1 185 ? 1.454 -13.712 -0.322 1.00 93.12 185 GLU A O 1
ATOM 1397 N N . VAL A 1 186 ? 1.419 -11.502 -0.709 1.00 92.06 186 VAL A N 1
ATOM 1398 C CA . VAL A 1 186 ? 1.446 -11.110 0.709 1.00 92.06 186 VAL A CA 1
ATOM 1399 C C . VAL A 1 186 ? 0.251 -11.693 1.461 1.00 92.06 186 VAL A C 1
ATOM 1401 O O . VAL A 1 186 ? 0.445 -12.249 2.537 1.00 92.06 186 VAL A O 1
ATOM 1404 N N . ALA A 1 187 ? -0.957 -11.634 0.892 1.00 91.00 187 ALA A N 1
ATOM 1405 C CA . ALA A 1 187 ? -2.150 -12.212 1.508 1.00 91.00 187 ALA A CA 1
ATOM 1406 C C . ALA A 1 187 ? -2.067 -13.740 1.667 1.00 91.00 187 ALA A C 1
ATOM 1408 O O . ALA A 1 187 ? -2.586 -14.270 2.641 1.00 91.00 187 ALA A O 1
ATOM 1409 N N . SER A 1 188 ? -1.408 -14.442 0.737 1.00 89.75 188 SER A N 1
ATOM 1410 C CA . SER A 1 188 ? -1.264 -15.908 0.779 1.00 89.75 188 SER A CA 1
ATOM 1411 C C . SER A 1 188 ? -0.260 -16.424 1.817 1.00 89.75 188 SER A C 1
ATOM 1413 O O . SER A 1 188 ? -0.224 -17.620 2.091 1.00 89.75 188 SER A O 1
ATOM 1415 N N . LEU A 1 189 ? 0.569 -15.536 2.372 1.00 86.19 189 LEU A N 1
ATOM 1416 C CA . LEU A 1 189 ? 1.590 -15.867 3.371 1.00 86.19 189 LEU A CA 1
ATOM 1417 C C . LEU A 1 189 ? 1.110 -15.672 4.818 1.00 86.19 189 LEU A C 1
ATOM 1419 O O . LEU A 1 189 ? 1.913 -15.832 5.739 1.00 86.19 189 LEU A O 1
ATOM 1423 N N . MET A 1 190 ? -0.149 -15.268 5.002 1.00 83.19 190 MET A N 1
ATOM 1424 C CA . MET A 1 190 ? -0.787 -15.006 6.296 1.00 83.19 190 MET A CA 1
ATOM 1425 C C . MET A 1 190 ? -1.645 -16.194 6.721 1.00 83.19 190 MET A C 1
ATOM 1427 O O . MET A 1 190 ? -1.594 -16.533 7.923 1.00 83.19 190 MET A O 1
#

Organism: NCBI:txid156174

Secondary structure (DSSP, 8-state):
-PPPPPP--EETTEE---SS-S--S---S-HHHHHHHHHHTHHHHHHHHHGGG-----GGGGGS-HHHHHHHHHHHHHHHHHHHHHHT--SSB-TTSSBPSSTTSPPPPGGGHHHHHHHHHHHHHHHTT--S-----SSHHHHHHHHHHHHHHHHH---STTS-TTS--SS-HHHHHHHHHHHHHHHHT-